Protein AF-A0A452YBT2-F1 (afdb_monomer)

Solvent-accessible surface area (backbone atoms only — not comparable to full-atom values): 11124 Å² total; per-residue (Å²): 134,86,76,75,76,64,67,29,41,32,32,35,34,43,96,94,41,77,46,81,44,78,43,48,49,84,36,39,40,47,58,54,32,58,64,41,20,84,76,68,62,34,47,58,92,26,53,43,39,32,43,94,93,40,76,62,47,58,89,39,39,37,55,84,68,71,55,48,67,70,30,66,31,37,48,44,68,47,89,89,41,73,53,102,70,80,80,87,84,85,76,87,88,85,82,86,80,89,81,78,91,77,92,79,86,81,85,74,88,75,79,85,79,92,77,78,93,66,51,73,47,55,54,26,41,73,70,13,50,44,84,48,54,64,62,70,32,61,57,85,60,68,60,65,48,74,35,22,60,39,29,29,34,42,33,44,26,54,21,60,53,84,70,86,61,79,60,60,70,46,34,74,46,53,76,45,76,43,77,41,120

Nearest PDB structures (foldseek):
  2kd0-assembly1_A  TM=8.748E-01  e=1.692E-09  Arabidopsis thaliana
  4hwi-assembly1_B  TM=9.713E-01  e=7.383E-07  Arabidopsis thaliana
  3uqb-assembly1_A  TM=9.041E-01  e=2.338E-05  Saccharomyces cerevisiae S288C
  4ggq-assembly1_C  TM=8.952E-01  e=7.884E-05  Saccharomyces cerevisiae S288C
  2eke-assembly1_C  TM=8.294E-01  e=5.726E-05  Saccharomyces cerevisiae

Sequence (181 aa):
MESSPPTITVQVKFAGRTIPVEVPTSASTAELKLLLQPLTNVLPRGQKLICKGKVLADAASLSSMQVGDGSKVMLIASQGLHQGEGPITKNSSGLAPSAKRTSNVKDNQTLKPEIISKSRAERWKITGVIALSGSNLKAVPEEVWDCGSSIRVLDVCNNSIEAIPQKIAALKSLNVIVVSK

Radius of gyration: 20.44 Å; Cα contacts (8 Å, |Δi|>4): 263; chains: 1; bounding box: 50×50×59 Å

Foldseek 3Di:
DPPDADKAWEFEDDPNDTDTDIDGQQDFPLVVLVVCCVVHVFHSVQWFKAFPRDTGDRRDGCNNVVGGHHGYIYIDGPPPRNDPDDDDPDDDDDDDDDDDDDDDDDPPDDDDPDDDPDDPLNVCLVVLEAAQALVQDCDDDVSVLVSFCSHAEAEHENYNDPDDDPSCVSNVNHNYYHYYD

Structure (mmCIF, N/CA/C/O backbone):
data_AF-A0A452YBT2-F1
#
_entry.id   AF-A0A452YBT2-F1
#
loop_
_atom_site.group_PDB
_atom_site.id
_atom_site.type_symbol
_atom_site.label_atom_id
_atom_site.label_alt_id
_atom_site.label_comp_id
_atom_site.label_asym_id
_atom_site.label_entity_id
_atom_site.label_seq_id
_atom_site.pdbx_PDB_ins_code
_atom_site.Cartn_x
_atom_site.Cartn_y
_atom_site.Cartn_z
_atom_site.occupancy
_atom_site.B_iso_or_equiv
_atom_site.auth_seq_id
_atom_site.auth_comp_id
_atom_site.auth_asym_id
_atom_site.auth_atom_id
_atom_site.pdbx_PDB_model_num
ATOM 1 N N . MET A 1 1 ? 2.800 10.724 35.403 1.00 43.81 1 MET A N 1
ATOM 2 C CA . MET A 1 1 ? 1.753 9.783 34.957 1.00 43.81 1 MET A CA 1
ATOM 3 C C . MET A 1 1 ? 1.543 10.053 33.481 1.00 43.81 1 MET A C 1
ATOM 5 O O . MET A 1 1 ? 0.853 10.999 33.138 1.00 43.81 1 MET A O 1
ATOM 9 N N . GLU A 1 2 ? 2.255 9.327 32.624 1.00 46.44 2 GLU A N 1
ATOM 10 C CA . GLU A 1 2 ? 2.182 9.495 31.171 1.00 46.44 2 GLU A CA 1
ATOM 11 C C . GLU A 1 2 ? 1.060 8.586 30.666 1.00 46.44 2 GLU A C 1
ATOM 13 O O . GLU A 1 2 ? 1.251 7.399 30.418 1.00 46.44 2 GLU A O 1
ATOM 18 N N . SER A 1 3 ? -0.166 9.107 30.676 1.00 52.97 3 SER A N 1
ATOM 19 C CA . SER A 1 3 ? -1.333 8.422 30.124 1.00 52.97 3 SER A CA 1
ATOM 20 C C . SER A 1 3 ? -1.166 8.336 28.611 1.00 52.97 3 SER A C 1
ATOM 22 O O . SER A 1 3 ? -1.258 9.351 27.920 1.00 52.97 3 SER A O 1
ATOM 24 N N . SER A 1 4 ? -0.889 7.132 28.114 1.00 56.12 4 SER A N 1
ATOM 25 C CA . SER A 1 4 ? -0.859 6.806 26.691 1.00 56.12 4 SER A CA 1
ATOM 26 C C . SER A 1 4 ? -2.119 7.343 25.999 1.00 56.12 4 SER A C 1
ATOM 28 O O . SER A 1 4 ? -3.228 7.164 26.515 1.00 56.12 4 SER A O 1
ATOM 30 N N . PRO A 1 5 ? -1.984 8.034 24.853 1.00 66.25 5 PRO A N 1
ATOM 31 C CA . PRO A 1 5 ? -3.140 8.587 24.172 1.00 66.25 5 PRO A CA 1
ATOM 32 C C . PRO A 1 5 ? -4.052 7.437 23.721 1.00 66.25 5 PRO A C 1
ATOM 34 O O . PRO A 1 5 ? -3.551 6.449 23.179 1.00 66.25 5 PRO A O 1
ATOM 37 N N . PRO A 1 6 ? -5.376 7.538 23.924 1.00 73.06 6 PRO A N 1
ATOM 38 C CA . PRO A 1 6 ? -6.311 6.511 23.486 1.00 73.06 6 PRO A CA 1
ATOM 39 C C . PRO A 1 6 ? -6.207 6.333 21.968 1.00 73.06 6 PRO A C 1
ATOM 41 O O . PRO A 1 6 ? -6.513 7.252 21.197 1.00 73.06 6 PRO A O 1
ATOM 44 N N . THR A 1 7 ? -5.738 5.157 21.554 1.00 83.38 7 THR A N 1
ATOM 45 C CA . THR A 1 7 ? -5.655 4.720 20.160 1.00 83.38 7 THR A CA 1
ATOM 46 C C . THR A 1 7 ? -6.934 3.993 19.765 1.00 83.38 7 THR A C 1
ATOM 48 O O . THR A 1 7 ? -7.542 3.277 20.556 1.00 83.38 7 THR A O 1
ATOM 51 N N . ILE A 1 8 ? -7.356 4.191 18.521 1.00 84.94 8 ILE A N 1
ATOM 52 C CA . ILE A 1 8 ? -8.490 3.506 17.906 1.00 84.94 8 ILE A CA 1
ATOM 53 C C . ILE A 1 8 ? -8.024 2.780 16.651 1.00 84.94 8 ILE A C 1
ATOM 55 O O . ILE A 1 8 ? -7.201 3.281 15.883 1.00 84.94 8 ILE A O 1
ATOM 59 N N . THR A 1 9 ? -8.582 1.599 16.414 1.00 86.25 9 THR A N 1
ATOM 60 C CA . THR A 1 9 ? -8.339 0.844 15.183 1.00 86.25 9 THR A CA 1
ATOM 61 C C . THR A 1 9 ? -9.405 1.199 14.155 1.00 86.25 9 THR A C 1
ATOM 63 O O . THR A 1 9 ? -10.584 0.923 14.354 1.00 86.25 9 THR A O 1
ATOM 66 N N . VAL A 1 10 ? -9.014 1.786 13.031 1.00 87.56 10 VAL A N 1
ATOM 67 C CA . VAL A 1 10 ? -9.913 2.171 11.939 1.00 87.56 10 VAL A CA 1
ATOM 68 C C . VAL A 1 10 ? -9.778 1.174 10.790 1.00 87.56 10 VAL A C 1
ATOM 70 O O . VAL A 1 10 ? -8.678 0.845 10.354 1.00 87.56 10 VAL A O 1
ATOM 73 N N . GLN A 1 11 ? -10.902 0.689 10.267 1.00 88.69 11 GLN A N 1
ATOM 74 C CA . GLN A 1 11 ? -10.945 -0.229 9.130 1.00 88.69 11 GLN A CA 1
ATOM 75 C C . GLN A 1 11 ? -11.076 0.550 7.823 1.00 88.69 11 GLN A C 1
ATOM 77 O O . GLN A 1 11 ? -12.174 0.968 7.441 1.00 88.69 11 GLN A O 1
ATOM 82 N N . VAL A 1 12 ? -9.966 0.728 7.110 1.00 88.94 12 VAL A N 1
ATOM 83 C CA . VAL A 1 12 ? -9.949 1.491 5.862 1.00 88.94 12 VAL A CA 1
ATOM 84 C C . VAL A 1 12 ? -10.198 0.574 4.670 1.00 88.94 12 VAL A C 1
ATOM 86 O O . VAL A 1 12 ? -9.402 -0.312 4.371 1.00 88.94 12 VAL A O 1
ATOM 89 N N . LYS A 1 13 ? -11.308 0.782 3.959 1.00 88.75 13 LYS A N 1
ATOM 90 C CA . LYS A 1 13 ? -11.617 0.078 2.715 1.00 88.75 13 LYS A CA 1
ATOM 91 C C . LYS A 1 13 ? -11.026 0.797 1.514 1.00 88.75 13 LYS A C 1
ATOM 93 O O . LYS A 1 13 ? -11.455 1.903 1.202 1.00 88.75 13 LYS A O 1
ATOM 98 N N . PHE A 1 14 ? -10.121 0.133 0.808 1.00 86.25 14 PHE A N 1
ATOM 99 C CA . PHE A 1 14 ? -9.497 0.627 -0.414 1.00 86.25 14 PHE A CA 1
ATOM 100 C C . PHE A 1 14 ? -9.463 -0.479 -1.472 1.00 86.25 14 PHE A C 1
ATOM 102 O O . PHE A 1 14 ? -9.039 -1.595 -1.180 1.00 86.25 14 PHE A O 1
ATOM 109 N N . ALA A 1 15 ? -9.936 -0.190 -2.690 1.00 77.56 15 ALA A N 1
ATOM 110 C CA . ALA A 1 15 ? -9.915 -1.120 -3.830 1.00 77.56 15 ALA A CA 1
ATOM 111 C C . ALA A 1 15 ? -10.443 -2.545 -3.513 1.00 77.56 15 ALA A C 1
ATOM 113 O O . ALA A 1 15 ? -9.877 -3.548 -3.938 1.00 77.56 15 ALA A O 1
ATOM 114 N N . GLY A 1 16 ? -11.511 -2.645 -2.709 1.00 77.88 16 GLY A N 1
ATOM 115 C CA . GLY A 1 16 ? -12.115 -3.926 -2.305 1.00 77.88 16 GLY A CA 1
ATOM 116 C C . GLY A 1 16 ? -11.422 -4.645 -1.137 1.00 77.88 16 GLY A C 1
ATOM 117 O O . GLY A 1 16 ? -11.925 -5.666 -0.674 1.00 77.88 16 GLY A O 1
ATOM 118 N N . ARG A 1 17 ? -10.319 -4.103 -0.609 1.00 80.38 17 ARG A N 1
ATOM 119 C CA . ARG A 1 17 ? -9.577 -4.638 0.544 1.00 80.38 17 ARG A CA 1
ATOM 120 C C . ARG A 1 17 ? -9.840 -3.800 1.791 1.00 80.38 17 ARG A C 1
ATOM 122 O O . ARG A 1 17 ? -10.124 -2.61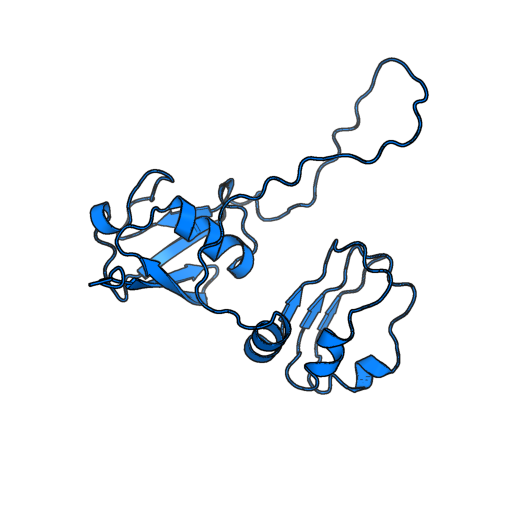2 1.676 1.00 80.38 17 ARG A O 1
ATOM 129 N N . THR A 1 18 ? -9.749 -4.411 2.971 1.00 86.56 18 THR A N 1
ATOM 130 C CA . THR A 1 18 ? -9.882 -3.715 4.263 1.00 86.56 18 THR A CA 1
ATOM 131 C C . THR A 1 18 ? -8.535 -3.734 4.969 1.00 86.56 18 THR A C 1
ATOM 133 O O . THR A 1 18 ? -7.983 -4.806 5.194 1.00 86.56 18 THR A O 1
ATOM 136 N N . ILE A 1 19 ? -8.010 -2.555 5.285 1.00 85.50 19 ILE A N 1
ATOM 137 C CA . ILE A 1 19 ? -6.710 -2.354 5.918 1.00 85.50 19 ILE A CA 1
ATOM 138 C C . ILE A 1 19 ? -6.972 -1.803 7.325 1.00 85.50 19 ILE A C 1
ATOM 140 O O . ILE A 1 19 ? -7.503 -0.695 7.439 1.00 85.50 19 ILE A O 1
ATOM 144 N N . PRO A 1 20 ? -6.670 -2.558 8.393 1.00 87.19 20 PRO A N 1
ATOM 145 C CA . PRO A 1 20 ? -6.749 -2.037 9.751 1.00 87.19 20 PRO A CA 1
ATOM 146 C C . PRO A 1 20 ? -5.591 -1.059 9.987 1.00 87.19 20 PRO A C 1
ATOM 148 O O . PRO A 1 20 ? -4.431 -1.406 9.768 1.00 87.19 20 PRO A O 1
ATOM 151 N N . VAL A 1 21 ? -5.908 0.163 10.409 1.00 85.75 21 VAL A N 1
ATOM 152 C CA . VAL A 1 21 ? -4.932 1.213 10.727 1.00 85.75 21 VAL A CA 1
ATOM 153 C C . VAL A 1 21 ? -5.210 1.726 12.132 1.00 85.75 21 VAL A C 1
ATOM 155 O O . VAL A 1 21 ? -6.325 2.142 12.434 1.00 85.75 21 VAL A O 1
ATOM 158 N N . GLU A 1 22 ? -4.201 1.692 12.993 1.00 83.75 22 GLU A N 1
ATOM 159 C CA . GLU A 1 22 ? -4.288 2.219 14.353 1.00 83.75 22 GLU A CA 1
ATOM 160 C C . GLU A 1 22 ? -3.895 3.694 14.355 1.00 83.75 22 GLU A C 1
ATOM 162 O O . GLU A 1 22 ? -2.824 4.060 13.872 1.00 83.75 22 GLU A O 1
ATOM 167 N N . VAL A 1 23 ? -4.777 4.545 14.873 1.00 84.81 23 VAL A N 1
ATOM 168 C CA . VAL A 1 23 ? -4.566 5.992 14.955 1.00 84.81 23 VAL A CA 1
ATOM 169 C C . VAL A 1 23 ? -5.034 6.528 16.305 1.00 84.81 23 VAL A C 1
ATOM 171 O O . VAL A 1 23 ? -6.003 6.016 16.865 1.00 84.81 23 VAL A O 1
ATOM 174 N N . PRO A 1 24 ? -4.380 7.560 16.858 1.00 82.75 24 PRO A N 1
ATOM 175 C CA . PRO A 1 24 ? -4.877 8.257 18.039 1.00 82.75 24 PRO A CA 1
ATOM 176 C C . PRO A 1 24 ? -6.287 8.818 17.807 1.00 82.75 24 PRO A C 1
ATOM 178 O O . PRO A 1 24 ? -6.596 9.321 16.730 1.00 82.75 24 PRO A O 1
ATOM 181 N N . THR A 1 25 ? -7.140 8.823 18.829 1.00 77.00 25 THR A N 1
ATOM 182 C CA . THR A 1 25 ? -8.454 9.505 18.758 1.00 77.00 25 THR A CA 1
ATOM 183 C C . THR A 1 25 ? -8.342 11.019 18.543 1.00 77.00 25 THR A C 1
ATOM 185 O O . THR A 1 25 ? -9.262 11.639 18.004 1.00 77.00 25 THR A O 1
ATOM 188 N N . SER A 1 26 ? -7.213 11.615 18.940 1.00 78.00 26 SER A N 1
ATOM 189 C CA . SER A 1 26 ? -6.863 13.018 18.697 1.00 78.00 26 SER A CA 1
ATOM 190 C C . SER A 1 26 ? -6.296 13.276 17.298 1.00 78.00 26 SER A C 1
ATOM 192 O O . SER A 1 26 ? -6.153 14.438 16.917 1.00 78.00 26 SER A O 1
ATOM 194 N N . ALA A 1 27 ? -5.979 12.225 16.536 1.00 79.81 27 ALA A N 1
ATOM 195 C CA . ALA A 1 27 ? -5.347 12.353 15.234 1.00 79.81 27 ALA A CA 1
ATOM 196 C C . ALA A 1 27 ? -6.248 13.069 14.226 1.00 79.81 27 ALA A C 1
ATOM 198 O O . ALA A 1 27 ? -7.488 12.999 14.254 1.00 79.81 27 ALA A O 1
ATOM 199 N N . SER A 1 28 ? -5.591 13.753 13.296 1.00 85.50 28 SER A N 1
ATOM 200 C CA . SER A 1 28 ? -6.251 14.417 12.180 1.00 85.50 28 SER A CA 1
ATOM 201 C C . SER A 1 28 ? -6.389 13.482 10.981 1.00 85.50 28 SER A C 1
ATOM 203 O O . SER A 1 28 ? -5.690 12.477 10.828 1.00 85.50 28 SER A O 1
ATOM 205 N N . THR A 1 29 ? -7.286 13.843 10.070 1.00 82.50 29 THR A N 1
ATOM 206 C CA . THR A 1 29 ? -7.432 13.148 8.789 1.00 82.50 29 THR A CA 1
ATOM 207 C C . THR A 1 29 ? -6.133 13.199 7.968 1.00 82.50 29 THR A C 1
ATOM 209 O O . THR A 1 29 ? -5.840 12.250 7.242 1.00 82.50 29 THR A O 1
ATOM 212 N N . ALA A 1 30 ? -5.337 14.268 8.093 1.00 82.00 30 ALA A N 1
ATOM 213 C CA . ALA A 1 30 ? -4.034 14.405 7.440 1.00 82.00 30 ALA A CA 1
ATOM 214 C C . ALA A 1 30 ? -3.056 13.287 7.841 1.00 82.00 30 ALA A C 1
ATOM 216 O O . ALA A 1 30 ? -2.433 12.660 6.981 1.00 82.00 30 ALA A O 1
ATOM 217 N N . GLU A 1 31 ? -2.978 12.982 9.140 1.00 83.38 31 GLU A N 1
ATOM 218 C CA . GLU A 1 31 ? -2.143 11.896 9.667 1.00 83.38 31 GLU A CA 1
ATOM 219 C C . GLU A 1 31 ? -2.612 10.534 9.152 1.00 83.38 31 GLU A C 1
ATOM 221 O O . GLU A 1 31 ? -1.803 9.732 8.683 1.00 83.38 31 GLU A O 1
ATOM 226 N N . LEU A 1 32 ? -3.929 10.297 9.141 1.00 84.75 32 LEU A N 1
ATOM 227 C CA . LEU A 1 32 ? -4.495 9.066 8.589 1.00 84.75 32 LEU A CA 1
ATOM 228 C C . LEU A 1 32 ? -4.162 8.909 7.095 1.00 84.75 32 LEU A C 1
ATOM 230 O O . LEU A 1 32 ? -3.833 7.809 6.655 1.00 84.75 32 LEU A O 1
ATOM 234 N N . LYS A 1 33 ? -4.184 9.993 6.307 1.00 85.44 33 LYS A N 1
ATOM 235 C CA . LYS A 1 33 ? -3.784 9.948 4.891 1.00 85.44 33 LYS A CA 1
ATOM 236 C C . LYS A 1 33 ? -2.303 9.638 4.707 1.00 85.44 33 LYS A C 1
ATOM 238 O O . LYS A 1 33 ? -1.947 8.861 3.823 1.00 85.44 33 LYS A O 1
ATOM 243 N N . LEU A 1 34 ? -1.438 10.231 5.527 1.00 83.81 34 LEU A N 1
ATOM 244 C CA . LEU A 1 34 ? -0.002 9.945 5.500 1.00 83.81 34 LEU A CA 1
ATOM 245 C C . LEU A 1 34 ? 0.280 8.478 5.834 1.00 83.81 34 LEU A C 1
ATOM 247 O O . LEU A 1 34 ? 1.092 7.851 5.161 1.00 83.81 34 LEU A O 1
ATOM 251 N N . LEU A 1 35 ? -0.442 7.901 6.798 1.00 83.50 35 LEU A N 1
ATOM 252 C CA . LEU A 1 35 ? -0.350 6.476 7.131 1.00 83.50 35 LEU A CA 1
ATOM 253 C C . LEU A 1 35 ? -0.871 5.576 6.005 1.00 83.50 35 LEU A C 1
ATOM 255 O O . LEU A 1 35 ? -0.305 4.517 5.740 1.00 83.50 35 LEU A O 1
ATOM 259 N N . LEU A 1 36 ? -1.924 6.001 5.306 1.00 83.00 36 LEU A N 1
ATOM 260 C CA . LEU A 1 36 ? -2.502 5.258 4.188 1.00 83.00 36 LEU A CA 1
ATOM 261 C C . LEU A 1 36 ? -1.704 5.379 2.891 1.00 83.00 36 LEU A C 1
ATOM 263 O O . LEU A 1 36 ? -1.798 4.483 2.053 1.00 83.00 36 LEU A O 1
ATOM 267 N N . GLN A 1 37 ? -0.907 6.432 2.710 1.00 79.81 37 GLN A N 1
ATOM 268 C CA . GLN A 1 37 ? -0.089 6.642 1.514 1.00 79.81 37 GLN A CA 1
ATOM 269 C C . GLN A 1 37 ? 0.821 5.442 1.195 1.00 79.81 37 GLN A C 1
ATOM 271 O O . GLN A 1 37 ? 0.700 4.911 0.092 1.00 79.81 37 GLN A O 1
ATOM 276 N N . PRO A 1 38 ? 1.680 4.948 2.110 1.00 78.25 38 PRO A N 1
ATOM 277 C CA . PRO A 1 38 ? 2.509 3.775 1.833 1.00 78.25 38 PRO A CA 1
ATOM 278 C C . PRO A 1 38 ? 1.697 2.475 1.735 1.00 78.25 38 PRO A C 1
ATOM 280 O O . PRO A 1 38 ? 2.158 1.518 1.121 1.00 78.25 38 PRO A O 1
ATOM 283 N N . LEU A 1 39 ? 0.495 2.422 2.322 1.00 77.25 39 LEU A N 1
ATOM 284 C CA . LEU A 1 39 ? -0.360 1.228 2.317 1.00 77.25 39 LEU A CA 1
ATOM 285 C C . LEU A 1 39 ? -1.172 1.085 1.024 1.00 77.25 39 LEU A C 1
ATOM 287 O O . LEU A 1 39 ? -1.488 -0.025 0.603 1.00 77.25 39 LEU A O 1
ATOM 291 N N . THR A 1 40 ? -1.531 2.208 0.407 1.00 79.44 40 THR A N 1
ATOM 292 C CA . THR A 1 40 ? -2.447 2.268 -0.742 1.00 79.44 40 THR A CA 1
ATOM 293 C C . THR A 1 40 ? -1.770 2.770 -2.012 1.00 79.44 40 THR A C 1
ATOM 295 O O . THR A 1 40 ? -2.331 2.627 -3.094 1.00 79.44 40 THR A O 1
ATOM 298 N N . ASN A 1 41 ? -0.553 3.310 -1.889 1.00 76.69 41 ASN A N 1
ATOM 299 C CA . ASN A 1 41 ? 0.205 3.982 -2.944 1.00 76.69 41 ASN A CA 1
ATOM 300 C C . ASN A 1 41 ? -0.533 5.194 -3.549 1.00 76.69 41 ASN A C 1
ATOM 302 O O . ASN A 1 41 ? -0.331 5.569 -4.700 1.00 76.69 41 ASN A O 1
ATOM 306 N N . VAL A 1 42 ? -1.422 5.809 -2.764 1.00 78.88 42 VAL A N 1
ATOM 307 C CA . VAL A 1 42 ? -2.185 6.999 -3.154 1.00 78.88 42 VAL A CA 1
ATOM 308 C C . VAL A 1 42 ? -1.590 8.198 -2.435 1.00 78.88 42 VAL A C 1
ATOM 310 O O . VAL A 1 42 ? -1.477 8.202 -1.211 1.00 78.88 42 VAL A O 1
ATOM 313 N N . LEU A 1 43 ? -1.237 9.253 -3.166 1.00 79.69 43 LEU A N 1
ATOM 314 C CA . LEU A 1 43 ? -0.756 10.491 -2.548 1.00 79.69 43 LEU A CA 1
ATOM 315 C C . LEU A 1 43 ? -1.844 11.120 -1.657 1.00 79.69 43 LEU A C 1
ATOM 317 O O . LEU A 1 43 ? -3.010 11.102 -2.053 1.00 79.69 43 LEU A O 1
ATOM 321 N N . PRO A 1 44 ? -1.508 11.771 -0.525 1.00 78.38 44 PRO A N 1
ATOM 322 C CA . PRO A 1 44 ? -2.486 12.400 0.373 1.00 78.38 44 PRO A CA 1
ATOM 323 C C . PRO A 1 44 ? -3.441 13.370 -0.338 1.00 78.38 44 PRO A C 1
ATOM 325 O O . PRO A 1 44 ? -4.613 13.480 0.019 1.00 78.38 44 PRO A O 1
ATOM 328 N N . ARG A 1 45 ? -2.966 14.023 -1.407 1.00 78.62 45 ARG A N 1
ATOM 329 C CA . ARG A 1 45 ? -3.765 14.911 -2.267 1.00 78.62 45 ARG A CA 1
ATOM 330 C C . ARG A 1 45 ? -4.858 14.177 -3.055 1.00 78.62 45 ARG A C 1
ATOM 332 O O . ARG A 1 45 ? -5.905 14.752 -3.330 1.00 78.62 45 ARG A O 1
ATOM 339 N N . GLY A 1 46 ? -4.604 12.930 -3.441 1.00 75.81 46 GLY A N 1
ATOM 340 C CA . GLY A 1 46 ? -5.536 12.070 -4.173 1.00 75.81 46 GLY A CA 1
ATOM 341 C C . GLY A 1 46 ? -6.425 11.219 -3.268 1.00 75.81 46 GLY A C 1
ATOM 342 O O . GLY A 1 46 ? -7.379 10.620 -3.758 1.00 75.81 46 GLY A O 1
ATOM 343 N N . GLN A 1 47 ? -6.133 11.171 -1.966 1.00 84.44 47 GLN A N 1
ATOM 344 C CA . GLN A 1 47 ? -6.877 10.395 -0.984 1.00 84.44 47 GLN A CA 1
ATOM 345 C C . GLN A 1 47 ? -8.142 11.127 -0.527 1.00 84.44 47 GLN A C 1
ATOM 347 O O . GLN A 1 47 ? -8.089 12.123 0.199 1.00 84.44 47 GLN A O 1
ATOM 352 N N . LYS A 1 48 ? -9.303 10.590 -0.902 1.00 85.94 48 LYS A N 1
ATOM 353 C CA . LYS A 1 48 ? -10.609 11.002 -0.390 1.00 85.94 48 LYS A CA 1
ATOM 354 C C . LYS A 1 48 ? -11.094 9.976 0.629 1.00 85.94 48 LYS A C 1
ATOM 356 O O . LYS A 1 48 ? -11.483 8.868 0.269 1.00 85.94 48 LYS A O 1
ATOM 361 N N . LEU A 1 49 ? -11.077 10.358 1.900 1.00 87.00 49 LEU A N 1
ATOM 362 C CA . LEU A 1 49 ? -11.595 9.539 2.990 1.00 87.00 49 LEU A CA 1
ATOM 363 C C . LEU A 1 49 ? -13.075 9.841 3.198 1.00 87.00 49 LEU A C 1
ATOM 365 O O . LEU A 1 49 ? -13.476 11.002 3.237 1.00 87.00 49 LEU A O 1
ATOM 369 N N . ILE A 1 50 ? -13.888 8.799 3.319 1.00 86.19 50 ILE A N 1
ATOM 370 C CA . ILE A 1 50 ? -15.335 8.898 3.488 1.00 86.19 50 ILE A CA 1
ATOM 371 C C . ILE A 1 50 ? -15.739 8.046 4.683 1.00 86.19 50 ILE A C 1
ATOM 373 O O . ILE A 1 50 ? -15.539 6.834 4.682 1.00 86.19 50 ILE A O 1
ATOM 377 N N . CYS A 1 51 ? -16.343 8.664 5.693 1.00 85.06 51 CYS A N 1
ATOM 378 C CA . CYS A 1 51 ? -16.908 7.965 6.842 1.00 85.06 51 CYS A CA 1
ATOM 379 C C . CYS A 1 51 ? -18.388 8.321 6.972 1.00 85.06 51 CYS A C 1
ATOM 381 O O . CYS A 1 51 ? -18.751 9.493 6.877 1.00 85.06 51 CYS A O 1
ATOM 383 N N . LYS A 1 52 ? -19.254 7.314 7.158 1.00 77.50 52 LYS A N 1
ATOM 384 C CA . LYS A 1 52 ? -20.713 7.495 7.324 1.00 77.50 52 LYS A CA 1
ATOM 385 C C . LYS A 1 52 ? -21.346 8.436 6.272 1.00 77.50 52 LYS A C 1
ATOM 387 O O . LYS A 1 52 ? -22.203 9.252 6.590 1.00 77.50 52 LYS A O 1
ATOM 392 N N . GLY A 1 53 ? -20.892 8.357 5.017 1.00 77.56 53 GLY A N 1
ATOM 393 C CA . GLY A 1 53 ? -21.404 9.179 3.908 1.00 77.56 53 GLY A CA 1
ATOM 394 C C . GLY A 1 53 ? -20.859 10.612 3.831 1.00 77.56 53 GLY A C 1
ATOM 395 O O . GLY A 1 53 ? -21.236 11.349 2.926 1.00 77.56 53 GLY A O 1
ATOM 396 N N . LYS A 1 54 ? -19.949 11.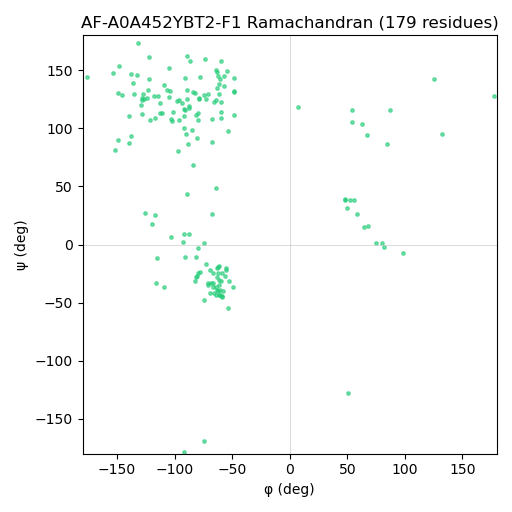013 4.727 1.00 81.81 54 LYS A N 1
ATOM 397 C CA . LYS A 1 54 ? -19.300 12.330 4.715 1.00 81.81 54 LYS A CA 1
ATOM 398 C C . LYS A 1 54 ? -17.833 12.217 4.315 1.00 81.81 54 LYS A C 1
ATOM 400 O O . LYS A 1 54 ? -17.124 11.329 4.784 1.00 81.81 54 LYS A O 1
ATOM 405 N N . VAL A 1 55 ? -17.381 13.131 3.459 1.00 82.81 55 VAL A N 1
ATOM 406 C CA . VAL A 1 55 ? -15.972 13.243 3.064 1.00 82.81 55 VAL A CA 1
ATOM 407 C C . VAL A 1 55 ? -15.195 13.957 4.172 1.00 82.81 55 VAL A C 1
ATOM 409 O O . VAL A 1 55 ? -15.554 15.069 4.552 1.00 82.81 55 VAL A O 1
ATOM 412 N N . LEU A 1 56 ? -14.131 13.331 4.671 1.00 81.88 56 LEU A N 1
ATOM 413 C CA . LEU A 1 56 ? -13.230 13.903 5.668 1.00 81.88 56 LEU A CA 1
ATOM 414 C C . LEU A 1 56 ? -12.255 14.890 5.004 1.00 81.88 56 LEU A C 1
ATOM 416 O O . LEU A 1 56 ? -11.549 14.541 4.052 1.00 81.88 56 LEU A O 1
ATOM 420 N N . ALA A 1 57 ? -12.201 16.119 5.519 1.00 78.81 57 ALA A N 1
ATOM 421 C CA . ALA A 1 57 ? -11.218 17.129 5.126 1.00 78.81 57 ALA A CA 1
ATOM 422 C C . ALA A 1 57 ? -9.926 16.991 5.944 1.00 78.81 57 ALA A C 1
ATOM 424 O O . ALA A 1 57 ? -9.941 16.454 7.042 1.00 78.81 57 ALA A O 1
ATOM 425 N N . ASP A 1 58 ? -8.808 17.505 5.428 1.00 71.31 58 ASP A N 1
ATOM 426 C CA . ASP A 1 58 ? -7.476 17.348 6.037 1.00 71.31 58 ASP A CA 1
ATOM 427 C C . ASP A 1 58 ? -7.389 17.874 7.481 1.00 71.31 58 ASP A C 1
ATOM 429 O O . ASP A 1 58 ? -6.837 17.216 8.359 1.00 71.31 58 ASP A O 1
ATOM 433 N N . ALA A 1 59 ? -8.044 19.010 7.732 1.00 72.00 59 ALA A N 1
ATOM 434 C CA . ALA A 1 59 ? -8.129 19.653 9.041 1.00 72.00 59 ALA A CA 1
ATOM 435 C C . ALA A 1 59 ? -9.177 19.027 9.984 1.00 72.00 59 ALA A C 1
ATOM 437 O O . ALA A 1 59 ? -9.326 19.481 11.116 1.00 72.00 59 ALA A O 1
ATOM 438 N N . ALA A 1 60 ? -9.939 18.020 9.541 1.00 75.44 60 ALA A N 1
ATOM 439 C CA . ALA A 1 60 ? -10.959 17.390 10.372 1.00 75.44 60 ALA A CA 1
ATOM 440 C C . ALA A 1 60 ? -10.335 16.343 11.305 1.00 75.44 60 ALA A C 1
ATOM 442 O O . ALA A 1 60 ? -9.606 15.451 10.858 1.00 75.44 60 ALA A O 1
ATOM 443 N N . SER A 1 61 ? -10.667 16.420 12.593 1.00 79.56 61 SER A N 1
ATOM 444 C CA . SER A 1 61 ? -10.308 15.405 13.588 1.00 79.56 61 SER A CA 1
ATOM 445 C C . SER A 1 61 ? -11.221 14.183 13.487 1.00 79.56 61 SER A C 1
ATOM 447 O O . SER A 1 61 ? -12.428 14.308 13.256 1.00 79.56 61 SER A O 1
ATOM 449 N N . LEU A 1 62 ? -10.662 12.994 13.722 1.00 74.69 62 LEU A N 1
ATOM 450 C CA . LEU A 1 62 ? -11.405 11.727 13.681 1.00 74.69 62 LEU A CA 1
ATOM 451 C C . LEU A 1 62 ? -12.538 11.673 14.724 1.00 74.69 62 LEU A C 1
ATOM 453 O O . LEU A 1 62 ? -13.627 11.168 14.435 1.00 74.69 62 LEU A O 1
ATOM 457 N N . SER A 1 63 ? -12.321 12.288 15.891 1.00 69.81 63 SER A N 1
ATOM 458 C CA . SER A 1 63 ? -13.317 12.450 16.960 1.00 69.81 63 SER A CA 1
ATOM 459 C C . SER A 1 63 ? -14.553 13.242 16.514 1.00 69.81 63 SER A C 1
ATOM 461 O O . SER A 1 63 ? -15.684 12.819 16.754 1.00 69.81 63 SER A O 1
ATOM 463 N N . SER A 1 64 ? -14.357 14.345 15.781 1.00 72.12 64 SER A N 1
ATOM 464 C CA . SER A 1 64 ? -15.440 15.182 15.239 1.00 72.12 64 SER A CA 1
ATOM 465 C C . SER A 1 64 ? -16.307 14.425 14.224 1.00 72.12 64 SER A C 1
ATOM 467 O O . SER A 1 64 ? -17.505 14.675 14.086 1.00 72.12 64 SER A O 1
ATOM 469 N N . MET A 1 65 ? -15.720 13.437 13.546 1.00 66.75 65 MET A N 1
ATOM 470 C CA . MET A 1 65 ? -16.388 12.620 12.533 1.00 66.75 65 MET A CA 1
ATOM 471 C C . MET A 1 65 ? -17.019 11.333 13.085 1.00 66.75 65 MET A C 1
ATOM 473 O O . MET A 1 65 ? -17.494 10.511 12.299 1.00 66.75 65 MET A O 1
ATOM 477 N N . GLN A 1 66 ? -17.074 11.166 14.416 1.00 69.62 66 GLN A N 1
ATOM 478 C CA . GLN A 1 66 ? -17.575 9.959 15.092 1.00 69.62 66 GLN A CA 1
ATOM 479 C C . GLN A 1 66 ? -16.905 8.670 14.588 1.00 69.62 66 GLN A C 1
ATOM 481 O O . GLN A 1 66 ? -17.575 7.645 14.395 1.00 69.62 66 GLN A O 1
ATOM 486 N N . VAL A 1 67 ? -15.601 8.740 14.315 1.00 70.81 67 VAL A N 1
ATOM 487 C CA . VAL A 1 67 ? -14.773 7.578 13.993 1.00 70.81 67 VAL A CA 1
ATOM 488 C C . VAL A 1 67 ? -14.322 6.975 15.325 1.00 70.81 67 VAL A C 1
ATOM 490 O O . VAL A 1 67 ? -13.415 7.496 15.963 1.00 70.81 67 VAL A O 1
ATOM 493 N N . GLY A 1 68 ? -15.015 5.930 15.774 1.00 72.25 68 GLY A N 1
ATOM 494 C CA . GLY A 1 68 ? -14.647 5.120 16.943 1.00 72.25 68 GLY A CA 1
ATOM 495 C C . GLY A 1 68 ? -13.782 3.910 16.581 1.00 72.25 68 GLY A C 1
ATOM 496 O O . GLY A 1 68 ? -13.480 3.683 15.403 1.00 72.25 68 GLY A O 1
ATOM 497 N N . ASP A 1 69 ? -13.434 3.103 17.579 1.00 77.19 69 ASP A N 1
ATOM 498 C CA . ASP A 1 69 ? -12.771 1.818 17.374 1.00 77.19 69 ASP A CA 1
ATOM 499 C C . ASP A 1 69 ? -13.614 0.901 16.468 1.00 77.19 69 ASP A C 1
ATOM 501 O O . ASP A 1 69 ? -14.843 0.871 16.509 1.00 77.19 69 ASP A O 1
ATOM 505 N N . GLY A 1 70 ? -12.955 0.240 15.521 1.00 78.25 70 GLY A N 1
ATOM 506 C CA . GLY A 1 70 ? -13.590 -0.602 14.510 1.00 78.25 70 GLY A CA 1
ATOM 507 C C . GLY A 1 70 ? -14.313 0.147 13.385 1.00 78.25 70 GLY A C 1
ATOM 508 O O . GLY A 1 70 ? -14.861 -0.506 12.491 1.00 78.25 70 GLY A O 1
ATOM 509 N N . SER A 1 71 ? -14.306 1.486 13.371 1.00 83.62 71 SER A N 1
ATOM 510 C CA . SER A 1 71 ? -15.045 2.269 12.373 1.00 83.62 71 SER A CA 1
ATOM 511 C C . SER A 1 71 ? -14.576 2.010 10.949 1.00 83.62 71 SER A C 1
ATOM 513 O O . SER A 1 71 ? -13.383 1.953 10.655 1.00 83.62 71 SER A O 1
ATOM 515 N N . LYS A 1 72 ? -15.542 1.907 10.036 1.00 86.75 72 LYS A N 1
ATOM 516 C CA . LYS A 1 72 ? -15.298 1.648 8.620 1.00 86.75 72 LYS A CA 1
ATOM 517 C C . LYS A 1 72 ? -15.174 2.959 7.852 1.00 86.75 72 LYS A C 1
ATOM 519 O O . LYS A 1 72 ? -16.165 3.656 7.638 1.00 86.75 72 LYS A O 1
ATOM 524 N N . VAL A 1 73 ? -13.965 3.255 7.396 1.00 87.94 73 VAL A N 1
ATOM 525 C CA . VAL A 1 73 ? -13.666 4.417 6.556 1.00 87.94 73 VAL A CA 1
ATOM 526 C C . VAL A 1 73 ? -13.405 3.927 5.142 1.00 87.94 73 VAL A C 1
ATOM 528 O O . VAL A 1 73 ? -12.688 2.959 4.933 1.00 87.94 73 VAL A O 1
ATOM 531 N N . MET A 1 74 ? -14.009 4.556 4.146 1.00 87.38 74 MET A N 1
ATOM 532 C CA . MET A 1 74 ? -13.771 4.227 2.747 1.00 87.38 74 MET A CA 1
ATOM 533 C C . MET A 1 74 ? -12.756 5.206 2.175 1.00 87.38 74 MET A C 1
ATOM 535 O O . MET A 1 74 ? -12.961 6.415 2.232 1.00 87.38 74 MET A O 1
ATOM 539 N N . LEU A 1 75 ? -11.664 4.685 1.632 1.00 87.00 75 LEU A N 1
ATOM 540 C CA . LEU A 1 75 ? -10.698 5.470 0.888 1.00 87.00 75 LEU A CA 1
ATOM 541 C C . LEU A 1 75 ? -11.008 5.347 -0.601 1.00 87.00 75 LEU A C 1
ATOM 543 O O . LEU A 1 75 ? -11.048 4.249 -1.158 1.00 87.00 75 LEU A O 1
ATOM 547 N N . ILE A 1 76 ? -11.189 6.492 -1.246 1.00 85.31 76 ILE A N 1
ATOM 548 C CA . ILE A 1 76 ? -11.294 6.611 -2.693 1.00 85.31 76 ILE A CA 1
ATOM 549 C C . ILE A 1 76 ? -10.090 7.401 -3.167 1.00 85.31 76 ILE A C 1
ATOM 551 O O . ILE A 1 76 ? -9.819 8.496 -2.681 1.00 85.31 76 ILE A O 1
ATOM 555 N N . ALA A 1 77 ? -9.381 6.854 -4.136 1.00 80.56 77 ALA A N 1
ATOM 556 C CA . ALA A 1 77 ? -8.356 7.590 -4.836 1.00 80.56 77 ALA A CA 1
ATOM 557 C C . ALA A 1 77 ? -8.972 8.209 -6.089 1.00 80.56 77 ALA A C 1
ATOM 559 O O . ALA A 1 77 ? -9.552 7.502 -6.918 1.00 80.56 77 ALA A O 1
ATOM 560 N N . SER A 1 78 ? -8.896 9.533 -6.209 1.00 66.19 78 SER A N 1
ATOM 561 C CA . SER A 1 78 ? -9.383 10.225 -7.403 1.00 66.19 78 SER A CA 1
ATOM 562 C C . SER A 1 78 ? -8.625 9.707 -8.634 1.00 66.19 78 SER A C 1
ATOM 564 O O . SER A 1 78 ? -7.391 9.725 -8.672 1.00 66.19 78 SER A O 1
ATOM 566 N N . GLN A 1 79 ? -9.366 9.190 -9.620 1.00 50.09 79 GLN A N 1
ATOM 567 C CA . GLN A 1 79 ? -8.840 8.741 -10.914 1.00 50.09 79 GLN A CA 1
ATOM 568 C C . GLN A 1 79 ? -7.923 9.821 -11.514 1.00 50.09 79 GLN A C 1
ATOM 570 O O . GLN A 1 79 ? -8.277 10.998 -11.518 1.00 50.09 79 GLN A O 1
ATOM 575 N N . GLY A 1 80 ? -6.725 9.422 -11.954 1.00 54.28 80 GLY A N 1
ATOM 576 C CA . GLY A 1 80 ? -5.679 10.328 -12.457 1.00 54.28 80 GLY A CA 1
ATOM 577 C C . GLY A 1 80 ? -4.578 10.710 -11.457 1.00 54.28 80 GLY A C 1
ATOM 578 O O . GLY A 1 80 ? -3.592 11.312 -11.858 1.00 54.28 80 GLY A O 1
ATOM 579 N N . LEU A 1 81 ? -4.690 10.333 -10.176 1.00 50.00 81 LEU A N 1
ATOM 580 C CA . LEU A 1 81 ? -3.666 10.590 -9.144 1.00 50.00 81 LEU A CA 1
ATOM 581 C C . LEU A 1 81 ? -3.063 9.304 -8.548 1.00 50.00 81 LEU A C 1
ATOM 583 O O . LEU A 1 81 ? -2.589 9.296 -7.413 1.00 50.00 81 LEU A O 1
ATOM 587 N N . HIS A 1 82 ? -3.094 8.215 -9.323 1.00 46.28 82 HIS A N 1
ATOM 588 C CA . HIS A 1 82 ? -2.468 6.929 -8.979 1.00 46.28 82 HIS A CA 1
ATOM 589 C C . HIS A 1 82 ? -1.044 6.773 -9.518 1.00 46.28 82 HIS A C 1
ATOM 591 O O . HIS A 1 82 ? -0.440 5.722 -9.337 1.00 46.28 82 HIS A O 1
ATOM 597 N N . GLN A 1 83 ? -0.496 7.783 -10.188 1.00 49.12 83 GLN A N 1
ATOM 598 C CA . GLN A 1 83 ? 0.840 7.695 -10.754 1.00 49.12 83 GLN A CA 1
ATOM 599 C C . GLN A 1 83 ? 1.659 8.896 -10.308 1.00 49.12 83 GLN A C 1
ATOM 601 O O . GLN A 1 83 ? 1.433 10.025 -10.734 1.00 49.12 83 GLN A O 1
ATOM 606 N N . GLY A 1 84 ? 2.667 8.620 -9.485 1.00 45.59 84 GLY A N 1
ATOM 607 C CA . GLY A 1 84 ? 3.878 9.432 -9.411 1.00 45.59 84 GLY A CA 1
ATOM 608 C C . GLY A 1 84 ? 4.738 9.346 -10.685 1.00 45.59 84 GLY A C 1
ATOM 609 O O . GLY A 1 84 ? 5.939 9.552 -10.598 1.00 45.59 84 GLY A O 1
ATOM 610 N N . GLU A 1 85 ? 4.145 9.056 -11.847 1.00 41.09 85 GLU A N 1
ATOM 611 C CA . GLU A 1 85 ? 4.747 9.118 -13.187 1.00 41.09 85 GLU A CA 1
ATOM 612 C C . GLU A 1 85 ? 3.687 9.706 -14.139 1.00 41.09 85 GLU A C 1
ATOM 614 O O . GLU A 1 85 ? 2.772 9.009 -14.555 1.00 41.09 85 GLU A O 1
ATOM 619 N N . GLY A 1 86 ? 3.579 11.029 -14.290 1.00 44.69 86 GLY A N 1
ATOM 620 C CA . GLY A 1 86 ? 4.201 11.838 -15.355 1.00 44.69 86 GLY A CA 1
ATOM 621 C C . GLY A 1 86 ? 3.092 12.644 -16.075 1.00 44.69 86 GLY A C 1
ATOM 622 O O . GLY A 1 86 ? 1.979 12.135 -16.184 1.00 44.69 86 GLY A O 1
ATOM 623 N N . PRO A 1 87 ? 3.317 13.910 -16.495 1.00 39.69 87 PRO A N 1
ATOM 624 C CA . PRO A 1 87 ? 4.085 14.170 -17.714 1.00 39.69 87 PRO A CA 1
ATOM 625 C C . PRO A 1 87 ? 5.175 15.245 -17.568 1.00 39.69 87 PRO A C 1
ATOM 627 O O . PRO A 1 87 ? 5.007 16.271 -16.913 1.00 39.69 87 PRO A O 1
ATOM 630 N N . ILE A 1 88 ? 6.275 15.028 -18.294 1.00 53.66 88 ILE A N 1
ATOM 631 C CA . ILE A 1 88 ? 7.219 16.069 -18.705 1.00 53.66 88 ILE A CA 1
ATOM 632 C C . ILE A 1 88 ? 6.436 17.080 -19.552 1.00 53.66 88 ILE A C 1
ATOM 634 O O . ILE A 1 88 ? 6.098 16.795 -20.700 1.00 53.66 88 ILE A O 1
ATOM 638 N N . THR A 1 89 ? 6.179 18.279 -19.037 1.00 43.50 89 THR A N 1
ATOM 639 C CA . THR A 1 89 ? 5.877 19.416 -19.912 1.00 43.50 89 THR A CA 1
ATOM 640 C C . THR A 1 89 ? 7.201 19.955 -20.442 1.00 43.50 89 THR A C 1
ATOM 642 O O . THR A 1 89 ? 7.859 20.780 -19.811 1.00 43.50 89 THR A O 1
ATOM 645 N N . LYS A 1 90 ? 7.623 19.441 -21.600 1.00 48.28 90 LYS A N 1
ATOM 646 C CA . LYS A 1 90 ? 8.695 20.023 -22.408 1.00 48.28 90 LYS A CA 1
ATOM 647 C C . LYS A 1 90 ? 8.086 21.020 -23.389 1.00 48.28 90 LYS A C 1
ATOM 649 O O . LYS A 1 90 ? 7.755 20.616 -24.493 1.00 48.28 90 LYS A O 1
ATOM 654 N N . ASN A 1 91 ? 8.066 22.307 -23.043 1.00 35.00 91 ASN A N 1
ATOM 655 C CA . ASN A 1 91 ? 8.030 23.425 -24.000 1.00 35.00 91 ASN A CA 1
ATOM 656 C C . ASN A 1 91 ? 8.782 24.607 -23.341 1.00 35.00 91 ASN A C 1
ATOM 658 O O . ASN A 1 91 ? 8.268 25.205 -22.406 1.00 35.00 91 ASN A O 1
ATOM 662 N N . SER A 1 92 ? 10.104 24.725 -23.551 1.00 49.31 92 SER A N 1
ATOM 663 C CA . SER A 1 92 ? 10.771 25.700 -24.452 1.00 49.31 92 SER A CA 1
ATOM 664 C C . SER A 1 92 ? 10.345 27.145 -24.146 1.00 49.31 92 SER A C 1
ATOM 666 O O . SER A 1 92 ? 9.170 27.453 -24.262 1.00 49.31 92 SER A O 1
ATOM 668 N N . SER A 1 93 ? 11.200 28.071 -23.707 1.00 45.09 93 SER A N 1
ATOM 669 C CA . SER A 1 93 ? 12.427 28.525 -24.373 1.00 45.09 93 SER A CA 1
ATOM 670 C C . SER A 1 93 ? 13.181 29.534 -23.491 1.00 45.09 93 SER A C 1
ATOM 672 O O . SER A 1 93 ? 12.541 30.398 -22.898 1.00 45.09 93 SER A O 1
ATOM 674 N N . GLY A 1 94 ? 14.521 29.504 -23.508 1.00 40.06 94 GLY A N 1
ATOM 675 C CA . GLY A 1 94 ? 15.332 30.690 -23.200 1.00 40.06 94 GLY A CA 1
ATOM 676 C C . GLY A 1 94 ? 16.486 30.514 -22.208 1.00 40.06 94 GLY A C 1
ATOM 677 O O . GLY A 1 94 ? 16.303 30.730 -21.019 1.00 40.06 94 GLY A O 1
ATOM 678 N N . LEU A 1 95 ? 17.680 30.288 -22.772 1.00 35.31 95 LEU A N 1
ATOM 679 C CA . LEU A 1 95 ? 19.015 30.658 -22.266 1.00 35.31 95 LEU A CA 1
ATOM 680 C C . LEU A 1 95 ? 19.742 29.688 -21.304 1.00 35.31 95 LEU A C 1
ATOM 682 O O . LEU A 1 95 ? 19.343 29.418 -20.178 1.00 35.31 95 LEU A O 1
ATOM 686 N N . ALA A 1 96 ? 20.872 29.192 -21.817 1.00 36.69 96 ALA A N 1
ATOM 687 C CA . ALA A 1 96 ? 21.953 28.466 -21.143 1.00 36.69 96 ALA A CA 1
ATOM 688 C C . ALA A 1 96 ? 22.828 29.431 -20.287 1.00 36.69 96 ALA A C 1
ATOM 690 O O . ALA A 1 96 ? 22.486 30.611 -20.230 1.00 36.69 96 ALA A O 1
ATOM 691 N N . PRO A 1 97 ? 24.015 29.057 -19.743 1.00 47.72 97 PRO A N 1
ATOM 692 C CA . PRO A 1 97 ? 24.628 27.738 -19.520 1.00 47.72 97 PRO A CA 1
ATOM 693 C C . PRO A 1 97 ? 25.197 27.542 -18.082 1.00 47.72 97 PRO A C 1
ATOM 695 O O . PRO A 1 97 ? 25.327 28.471 -17.300 1.00 47.72 97 PRO A O 1
ATOM 698 N N . SER A 1 98 ? 25.635 26.311 -17.789 1.00 43.38 98 SER A N 1
ATOM 699 C CA . SER A 1 98 ? 26.760 25.955 -16.897 1.00 43.38 98 SER A CA 1
ATOM 700 C C . SER A 1 98 ? 26.790 26.497 -15.453 1.00 43.38 98 SER A C 1
ATOM 702 O O . SER A 1 98 ? 27.251 27.603 -15.194 1.00 43.38 98 SER A O 1
ATOM 704 N N . ALA A 1 99 ? 26.502 25.632 -14.474 1.00 33.94 99 ALA A N 1
ATOM 705 C CA . ALA A 1 99 ? 27.158 25.719 -13.171 1.00 33.94 99 ALA A CA 1
ATOM 706 C C . ALA A 1 99 ? 27.299 24.341 -12.516 1.00 33.94 99 ALA A C 1
ATOM 708 O O . ALA A 1 99 ? 26.374 23.538 -12.431 1.00 33.94 99 ALA A O 1
ATOM 709 N N . LYS A 1 100 ? 28.530 24.097 -12.084 1.00 32.84 100 LYS A N 1
ATOM 710 C CA . LYS A 1 100 ? 29.038 22.939 -11.363 1.00 32.84 100 LYS A CA 1
ATOM 711 C C . LYS A 1 100 ? 28.233 22.651 -10.088 1.00 32.84 100 LYS A C 1
ATOM 713 O O . LYS A 1 100 ? 27.796 23.568 -9.406 1.00 32.84 100 LYS A O 1
ATOM 718 N N . ARG A 1 101 ? 28.175 21.357 -9.753 1.00 42.66 101 ARG A N 1
ATOM 719 C CA . ARG A 1 101 ? 28.222 20.767 -8.401 1.00 42.66 101 ARG A CA 1
A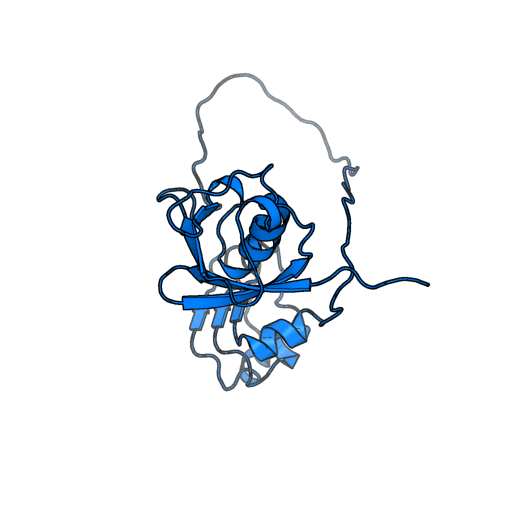TOM 720 C C . ARG A 1 101 ? 28.178 21.775 -7.242 1.00 42.66 101 ARG A C 1
ATOM 722 O O . ARG A 1 101 ? 29.185 22.430 -7.000 1.00 42.66 101 ARG A O 1
ATOM 729 N N . THR A 1 102 ? 27.144 21.691 -6.410 1.00 24.97 102 THR A N 1
ATOM 730 C CA . THR A 1 102 ? 27.286 21.818 -4.954 1.00 24.97 102 THR A CA 1
ATOM 731 C C . THR A 1 102 ? 26.278 20.910 -4.252 1.00 24.97 102 THR A C 1
ATOM 733 O O . THR A 1 102 ? 25.087 20.881 -4.544 1.00 24.97 102 THR A O 1
ATOM 736 N N . SER A 1 103 ? 26.816 20.119 -3.332 1.00 45.84 103 SER A N 1
ATOM 737 C CA . SER A 1 103 ? 26.104 19.543 -2.201 1.00 45.84 103 SER A CA 1
ATOM 738 C C . SER A 1 103 ? 25.636 20.687 -1.305 1.00 45.84 103 SER A C 1
ATOM 740 O O . SER A 1 103 ? 26.496 21.461 -0.895 1.00 45.84 103 SER A O 1
ATOM 742 N N . ASN A 1 104 ? 24.337 20.797 -1.001 1.00 28.92 104 ASN A N 1
ATOM 743 C CA . ASN A 1 104 ? 23.842 21.091 0.353 1.00 28.92 104 ASN A CA 1
ATOM 744 C C . ASN A 1 104 ? 22.307 21.223 0.418 1.00 28.92 104 ASN A C 1
ATOM 746 O O . ASN A 1 104 ? 21.722 22.075 -0.239 1.00 28.92 104 ASN A O 1
ATOM 750 N N . VAL A 1 105 ? 21.725 20.457 1.346 1.00 40.72 105 VAL A N 1
ATOM 751 C CA . VAL A 1 105 ? 20.679 20.868 2.302 1.00 40.72 105 VAL A CA 1
ATOM 752 C C . VAL A 1 105 ? 19.329 21.325 1.732 1.00 40.72 105 VAL A C 1
ATOM 754 O O . VAL A 1 105 ? 19.112 22.498 1.445 1.00 40.72 105 VAL A O 1
ATOM 757 N N . LYS A 1 106 ? 18.343 20.423 1.828 1.00 30.81 106 LYS A N 1
ATOM 758 C CA . LYS A 1 106 ? 17.301 20.599 2.855 1.00 30.81 106 LYS A CA 1
ATOM 759 C C . LYS A 1 106 ? 16.717 19.252 3.276 1.00 30.81 106 LYS A C 1
ATOM 761 O O . LYS A 1 106 ? 15.669 18.814 2.813 1.00 30.81 106 LYS A O 1
ATOM 766 N N . ASP A 1 107 ? 17.464 18.614 4.172 1.00 40.41 107 ASP A N 1
ATOM 767 C CA . ASP A 1 107 ? 16.944 17.681 5.165 1.00 40.41 107 ASP A CA 1
ATOM 768 C C . ASP A 1 107 ? 15.837 18.434 5.917 1.00 40.41 107 ASP A C 1
ATOM 770 O O . ASP A 1 107 ? 16.114 19.297 6.749 1.00 40.41 107 ASP A O 1
ATOM 774 N N . ASN A 1 108 ? 14.578 18.223 5.535 1.00 29.66 108 ASN A N 1
ATOM 775 C CA . ASN A 1 108 ? 13.457 18.661 6.350 1.00 29.66 108 ASN A CA 1
ATOM 776 C C . ASN A 1 108 ? 13.011 17.448 7.156 1.00 29.66 108 ASN A C 1
ATOM 778 O O . ASN A 1 108 ? 12.070 16.737 6.805 1.00 29.66 108 ASN A O 1
ATOM 782 N N . GLN A 1 109 ? 13.759 17.207 8.234 1.00 48.19 109 GLN A N 1
ATOM 783 C CA . GLN A 1 109 ? 13.264 16.484 9.392 1.00 48.19 109 GLN A CA 1
ATOM 784 C C . GLN A 1 109 ? 11.910 17.084 9.761 1.00 48.19 109 GLN A C 1
ATOM 786 O O . GLN A 1 109 ? 11.806 18.234 10.178 1.00 48.19 109 GLN A O 1
ATOM 791 N N . THR A 1 110 ? 10.844 16.323 9.570 1.00 32.12 110 THR A N 1
ATOM 792 C CA . THR A 1 110 ? 9.544 16.640 10.148 1.00 32.12 110 THR A CA 1
ATOM 793 C C . THR A 1 110 ?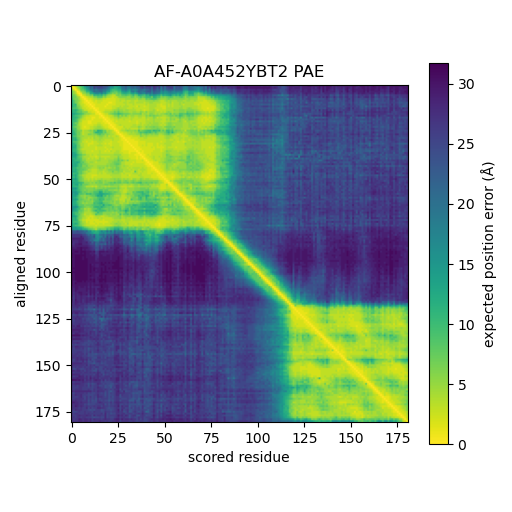 8.947 15.342 10.659 1.00 32.12 110 THR A C 1
ATOM 795 O O . THR A 1 110 ? 8.326 14.575 9.935 1.00 32.12 110 THR A O 1
ATOM 798 N N . LEU A 1 111 ? 9.236 15.148 11.947 1.00 37.69 111 LEU A N 1
ATOM 799 C CA . LEU A 1 111 ? 8.393 14.536 12.967 1.00 37.69 111 LEU A CA 1
ATOM 800 C C . LEU A 1 111 ? 8.098 13.042 12.790 1.00 37.69 111 LEU A C 1
ATOM 802 O O . LEU A 1 111 ? 7.135 12.620 12.160 1.00 37.69 111 LEU A O 1
ATOM 806 N N . LYS A 1 112 ? 8.936 12.251 13.466 1.00 39.81 112 LYS A N 1
ATOM 807 C CA . LYS A 1 112 ? 8.622 10.895 13.913 1.00 39.81 112 LYS A CA 1
ATOM 808 C C . LYS A 1 112 ? 7.435 10.944 14.892 1.00 39.81 112 LYS A C 1
ATOM 810 O O . LYS A 1 112 ? 7.553 11.626 15.908 1.00 39.81 112 LYS A O 1
ATOM 815 N N . PRO A 1 113 ? 6.386 10.134 14.700 1.00 35.25 113 PRO A N 1
ATOM 816 C CA . PRO A 1 113 ? 5.774 9.403 15.785 1.00 35.25 113 PRO A CA 1
ATOM 817 C C . PRO A 1 113 ? 6.380 7.999 15.769 1.00 35.25 113 PRO A C 1
ATOM 819 O O . PRO A 1 113 ? 6.167 7.177 14.878 1.00 35.25 113 PRO A O 1
ATOM 822 N N . GLU A 1 114 ? 7.233 7.781 16.752 1.00 43.00 114 GLU A N 1
ATOM 823 C CA . GLU A 1 114 ? 7.828 6.511 17.119 1.00 43.00 114 GLU A CA 1
ATOM 824 C C . GLU A 1 114 ? 6.743 5.584 17.678 1.00 43.00 114 GLU A C 1
ATOM 8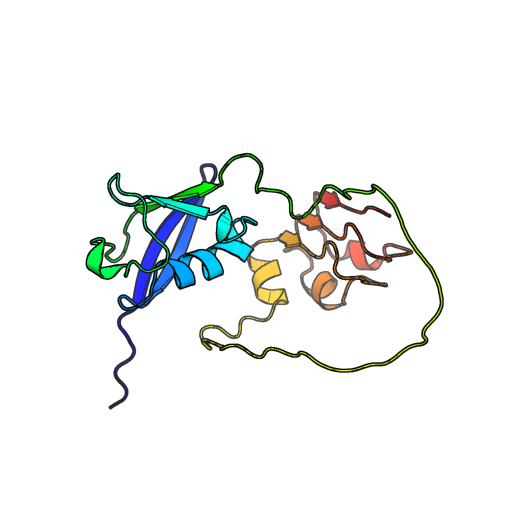26 O O . GLU A 1 114 ? 6.512 5.584 18.876 1.00 43.00 114 GLU A O 1
ATOM 831 N N . ILE A 1 115 ? 6.052 4.804 16.837 1.00 43.53 115 ILE A N 1
ATOM 832 C CA . ILE A 1 115 ? 5.319 3.611 17.291 1.00 43.53 115 ILE A CA 1
ATOM 833 C C . ILE A 1 115 ? 5.517 2.497 16.251 1.00 43.53 115 ILE A C 1
ATOM 835 O O . ILE A 1 115 ? 5.022 2.557 15.129 1.00 43.53 115 ILE A O 1
ATOM 839 N N . ILE A 1 116 ? 6.270 1.478 16.678 1.00 45.34 116 ILE A N 1
ATOM 840 C CA . ILE A 1 116 ? 6.664 0.236 15.992 1.00 45.34 116 ILE A CA 1
ATOM 841 C C . ILE A 1 116 ? 7.900 0.372 15.086 1.00 45.34 116 ILE A C 1
ATOM 843 O O . ILE A 1 116 ? 7.839 0.488 13.861 1.00 45.34 116 ILE A O 1
ATOM 847 N N . SER A 1 117 ? 9.059 0.211 15.725 1.00 43.38 117 SER A N 1
ATOM 848 C CA . SER A 1 117 ? 10.361 -0.108 15.135 1.00 43.38 117 SER A CA 1
ATOM 849 C C . SER A 1 117 ? 10.389 -1.497 14.468 1.00 43.38 117 SER A C 1
ATOM 851 O O . SER A 1 117 ? 11.285 -2.295 14.732 1.00 43.38 117 SER A O 1
ATOM 853 N N . LYS A 1 118 ? 9.409 -1.845 13.627 1.00 50.44 118 LYS A N 1
ATOM 854 C CA . LYS A 1 118 ? 9.516 -3.065 12.819 1.00 50.44 118 LYS A CA 1
ATOM 855 C C . LYS A 1 118 ? 10.399 -2.767 11.622 1.00 50.44 118 LYS A C 1
ATOM 857 O O . LYS A 1 118 ? 10.061 -1.940 10.755 1.00 50.44 118 LYS A O 1
ATOM 862 N N . SER A 1 119 ? 11.557 -3.419 11.610 1.00 69.38 119 SER A N 1
ATOM 863 C CA . SER A 1 119 ? 12.550 -3.319 10.546 1.00 69.38 119 SER A CA 1
ATOM 864 C C . SER A 1 119 ? 11.864 -3.487 9.194 1.00 69.38 119 SER A C 1
ATOM 866 O O . SER A 1 119 ? 10.892 -4.233 9.053 1.00 69.38 119 SER A O 1
ATOM 868 N N . ARG A 1 120 ? 12.326 -2.751 8.181 1.00 75.19 120 ARG A N 1
ATOM 869 C CA . ARG A 1 120 ? 11.756 -2.794 6.823 1.00 75.19 120 ARG A CA 1
ATOM 870 C C . ARG A 1 120 ? 11.600 -4.240 6.318 1.00 75.19 120 ARG A C 1
A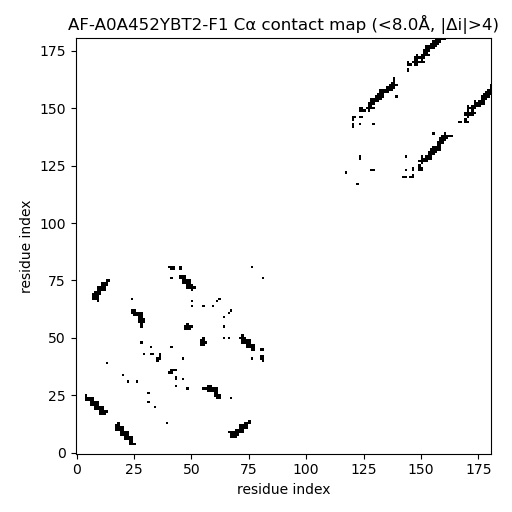TOM 872 O O . ARG A 1 120 ? 10.570 -4.571 5.736 1.00 75.19 120 ARG A O 1
ATOM 879 N N . ALA A 1 121 ? 12.556 -5.100 6.670 1.00 79.12 121 ALA A N 1
ATOM 880 C CA . ALA A 1 121 ? 12.529 -6.538 6.434 1.00 79.12 121 ALA A CA 1
ATOM 881 C C . ALA A 1 121 ? 11.331 -7.264 7.077 1.00 79.12 121 ALA A C 1
ATOM 883 O O . ALA A 1 121 ? 10.675 -8.061 6.416 1.00 79.12 121 ALA A O 1
ATOM 884 N N . GLU A 1 122 ? 10.970 -6.979 8.331 1.00 77.62 122 GLU A N 1
ATOM 885 C CA . GLU A 1 122 ? 9.807 -7.619 8.966 1.00 77.62 122 GLU A CA 1
ATOM 886 C C . GLU A 1 122 ? 8.507 -7.270 8.243 1.00 77.62 122 GLU A C 1
ATOM 888 O O . GLU A 1 122 ? 7.658 -8.136 8.032 1.00 77.62 122 GLU A O 1
ATOM 893 N N . ARG A 1 123 ? 8.371 -6.017 7.793 1.00 76.62 123 ARG A N 1
ATOM 894 C CA . ARG A 1 123 ? 7.218 -5.584 6.993 1.00 76.62 123 ARG A CA 1
ATOM 895 C C . ARG A 1 123 ? 7.134 -6.353 5.680 1.00 76.62 123 ARG A C 1
ATOM 897 O O . ARG A 1 123 ? 6.056 -6.823 5.329 1.00 76.62 123 ARG A O 1
ATOM 904 N N . TRP A 1 124 ? 8.261 -6.548 5.003 1.00 86.56 124 TRP A N 1
ATOM 905 C CA . TRP A 1 124 ? 8.329 -7.361 3.790 1.00 86.56 124 TRP A CA 1
ATOM 906 C C . TRP A 1 124 ? 8.000 -8.830 4.033 1.00 86.56 124 TRP A C 1
ATOM 908 O O . TRP A 1 124 ? 7.335 -9.441 3.202 1.00 86.56 124 TRP A O 1
ATOM 918 N N . LYS A 1 125 ? 8.399 -9.393 5.178 1.00 82.12 125 LYS A N 1
ATOM 919 C CA . LYS A 1 125 ? 8.069 -10.781 5.532 1.00 82.12 125 LYS A CA 1
ATOM 920 C C . LYS A 1 125 ? 6.578 -10.975 5.812 1.00 82.12 125 LYS A C 1
ATOM 922 O O . LYS A 1 125 ? 6.036 -12.026 5.486 1.00 82.12 125 LYS A O 1
ATOM 927 N N . ILE A 1 126 ? 5.910 -9.965 6.371 1.00 80.50 126 ILE A N 1
ATOM 928 C CA . ILE A 1 126 ? 4.464 -9.996 6.637 1.00 80.50 126 ILE A CA 1
ATOM 929 C C . ILE A 1 126 ? 3.663 -9.828 5.340 1.00 80.50 126 ILE A C 1
ATOM 931 O O . ILE A 1 126 ? 2.725 -10.583 5.088 1.00 80.50 126 ILE A O 1
ATOM 935 N N . THR A 1 127 ? 4.007 -8.838 4.511 1.00 80.25 127 THR A N 1
ATOM 936 C CA . THR A 1 127 ? 3.243 -8.533 3.289 1.00 80.25 127 THR A CA 1
ATOM 937 C C . THR A 1 127 ? 3.607 -9.447 2.124 1.00 80.25 127 THR A C 1
ATOM 939 O O . THR A 1 127 ? 2.787 -9.679 1.236 1.00 80.25 127 THR A O 1
ATOM 942 N N . GLY A 1 128 ? 4.836 -9.962 2.105 1.00 82.06 128 GLY A N 1
ATOM 943 C CA . GLY A 1 128 ? 5.426 -10.666 0.972 1.00 82.06 128 GLY A CA 1
ATOM 944 C C . GLY A 1 128 ? 5.618 -9.784 -0.262 1.00 82.06 128 GLY A C 1
ATOM 945 O O . GLY A 1 128 ? 5.809 -10.311 -1.357 1.00 82.06 128 GLY A O 1
ATOM 946 N N . VAL A 1 129 ? 5.531 -8.460 -0.113 1.00 83.19 129 VAL A N 1
ATOM 947 C CA . VAL A 1 129 ? 5.636 -7.498 -1.213 1.00 83.19 129 VAL A CA 1
ATOM 948 C C . VAL A 1 129 ? 6.740 -6.503 -0.908 1.00 83.19 129 VAL A C 1
ATOM 950 O O . VAL A 1 129 ? 6.733 -5.838 0.131 1.00 83.19 129 VAL A O 1
ATOM 953 N N . ILE A 1 130 ? 7.664 -6.379 -1.852 1.00 85.19 130 ILE A N 1
ATOM 954 C CA . ILE A 1 130 ? 8.783 -5.451 -1.799 1.00 85.19 130 ILE A CA 1
ATOM 955 C C . ILE A 1 130 ? 8.629 -4.475 -2.954 1.00 85.19 130 ILE A C 1
ATOM 957 O O . ILE A 1 130 ? 8.824 -4.848 -4.103 1.00 85.19 130 ILE A O 1
ATOM 961 N N . ALA A 1 131 ? 8.292 -3.228 -2.632 1.00 84.44 131 ALA A N 1
ATOM 962 C CA . ALA A 1 131 ? 8.317 -2.117 -3.573 1.00 84.44 131 ALA A CA 1
ATOM 963 C C . ALA A 1 131 ? 9.579 -1.281 -3.321 1.00 84.44 131 ALA A C 1
ATOM 965 O O . ALA A 1 131 ? 9.704 -0.590 -2.305 1.00 84.44 131 ALA A O 1
ATOM 966 N N . LEU A 1 132 ? 10.540 -1.408 -4.228 1.00 80.44 132 LEU A N 1
ATOM 967 C CA . LEU A 1 132 ? 11.821 -0.703 -4.261 1.00 80.44 132 LEU A CA 1
ATOM 968 C C . LEU A 1 132 ? 11.967 0.133 -5.538 1.00 80.44 132 LEU A C 1
ATOM 970 O O . LEU A 1 132 ? 13.078 0.522 -5.889 1.00 80.44 132 LEU A O 1
ATOM 974 N N . SER A 1 133 ? 10.867 0.421 -6.234 1.00 80.06 133 SER A N 1
ATOM 975 C CA . SER A 1 133 ? 10.900 1.206 -7.465 1.00 80.06 133 SER A CA 1
ATOM 976 C C . SER A 1 133 ? 11.468 2.619 -7.243 1.00 80.06 133 SER A C 1
ATOM 978 O O . SER A 1 133 ? 11.247 3.219 -6.187 1.00 80.06 133 SER A O 1
ATOM 980 N N . GLY A 1 134 ? 12.240 3.143 -8.200 1.00 74.44 134 GLY A N 1
ATOM 981 C CA . GLY A 1 134 ? 12.732 4.532 -8.179 1.00 74.44 134 GLY A CA 1
ATOM 982 C C . GLY A 1 134 ? 13.753 4.846 -7.079 1.00 74.44 134 GLY A C 1
ATOM 983 O O . GLY A 1 134 ? 13.996 6.008 -6.759 1.00 74.44 134 GLY A O 1
ATOM 984 N N . SER A 1 135 ? 14.350 3.823 -6.465 1.00 75.50 135 SER A N 1
ATOM 985 C CA . SER A 1 135 ? 15.257 3.968 -5.320 1.00 75.50 135 SER A CA 1
ATOM 986 C C . SER A 1 135 ? 16.724 4.204 -5.720 1.00 75.50 135 SER A C 1
ATOM 988 O O . SER A 1 135 ? 17.597 4.184 -4.855 1.00 75.50 135 SER A O 1
ATOM 990 N N . ASN A 1 136 ? 17.014 4.444 -7.009 1.00 72.69 136 ASN A N 1
ATOM 991 C CA . ASN A 1 136 ? 18.369 4.618 -7.563 1.00 72.69 136 ASN A CA 1
ATOM 992 C C . ASN A 1 136 ? 19.344 3.499 -7.146 1.00 72.69 136 ASN A C 1
ATOM 994 O O . ASN A 1 136 ? 20.546 3.713 -6.971 1.00 72.69 136 ASN A O 1
ATOM 998 N N . LEU A 1 137 ? 18.819 2.290 -6.951 1.00 73.12 137 LEU A N 1
ATOM 999 C CA . LEU A 1 137 ? 19.593 1.159 -6.463 1.00 73.12 137 LEU A CA 1
ATOM 1000 C C . LEU A 1 137 ? 20.493 0.634 -7.578 1.00 73.12 137 LEU A C 1
ATOM 1002 O O . LEU A 1 137 ? 20.021 0.330 -8.669 1.00 73.12 137 LEU A O 1
ATOM 1006 N N . LYS A 1 138 ? 21.788 0.489 -7.287 1.00 76.81 138 LYS A N 1
ATOM 1007 C CA . LYS A 1 138 ? 22.733 -0.228 -8.164 1.00 76.81 138 LYS A CA 1
ATOM 1008 C C . LYS A 1 138 ? 22.640 -1.744 -7.995 1.00 76.81 138 LYS A C 1
ATOM 1010 O O . LYS A 1 138 ? 22.941 -2.505 -8.905 1.00 76.81 138 LYS A O 1
ATOM 1015 N N . ALA A 1 139 ? 22.216 -2.173 -6.813 1.00 78.38 139 ALA A N 1
ATOM 1016 C CA . ALA A 1 139 ? 21.985 -3.560 -6.462 1.00 78.38 139 ALA A CA 1
ATOM 1017 C C . ALA A 1 139 ? 20.836 -3.634 -5.454 1.00 78.38 139 ALA A C 1
ATOM 1019 O O . ALA A 1 139 ? 20.589 -2.690 -4.701 1.00 78.38 139 ALA A O 1
ATOM 1020 N N . VAL A 1 140 ? 20.138 -4.765 -5.437 1.00 78.31 140 VAL A N 1
ATOM 1021 C CA . VAL A 1 140 ? 19.079 -5.024 -4.459 1.00 78.31 140 VAL A CA 1
ATOM 1022 C C . VAL A 1 140 ? 19.717 -5.244 -3.071 1.00 78.31 140 VAL A C 1
ATOM 1024 O O . VAL A 1 140 ? 20.654 -6.045 -2.973 1.00 78.31 140 VAL A O 1
ATOM 1027 N N . PRO A 1 141 ? 19.247 -4.553 -2.012 1.00 78.94 141 PRO A N 1
ATOM 1028 C CA . PRO A 1 141 ? 19.832 -4.633 -0.670 1.00 78.94 141 PRO A CA 1
ATOM 1029 C C . PRO A 1 141 ? 19.736 -6.040 -0.064 1.00 78.94 141 PRO A C 1
ATOM 1031 O O . PRO A 1 141 ? 18.777 -6.763 -0.337 1.00 78.94 141 PRO A O 1
ATOM 1034 N N . GLU A 1 142 ? 20.709 -6.430 0.775 1.00 75.94 142 GLU A N 1
ATOM 1035 C CA . GLU A 1 142 ? 20.778 -7.802 1.316 1.00 75.94 142 GLU A CA 1
ATOM 1036 C C . GLU A 1 142 ? 19.565 -8.205 2.154 1.00 75.94 142 GLU A C 1
ATOM 1038 O O . GLU A 1 142 ? 19.121 -9.348 2.085 1.00 75.94 142 GLU A O 1
ATOM 1043 N N . GLU A 1 143 ? 18.944 -7.235 2.816 1.00 78.25 143 GLU A N 1
ATOM 1044 C CA . GLU A 1 143 ? 17.722 -7.408 3.602 1.00 78.25 143 GLU A CA 1
ATOM 1045 C C . GLU A 1 143 ? 16.563 -8.018 2.789 1.00 78.25 143 GLU A C 1
ATOM 1047 O O . GLU A 1 143 ? 15.677 -8.668 3.345 1.00 78.25 143 GLU A O 1
ATOM 1052 N N . VAL A 1 144 ? 16.547 -7.812 1.465 1.00 81.06 144 VAL A N 1
ATOM 1053 C CA . VAL A 1 144 ? 15.551 -8.409 0.560 1.00 81.06 144 VAL A CA 1
ATOM 1054 C C . VAL A 1 144 ? 15.763 -9.913 0.454 1.00 81.06 144 VAL A C 1
ATOM 1056 O O . VAL A 1 144 ? 14.797 -10.674 0.475 1.00 81.06 144 VAL A O 1
ATOM 1059 N N . TRP A 1 145 ? 17.020 -10.344 0.365 1.00 83.94 145 TRP A N 1
ATOM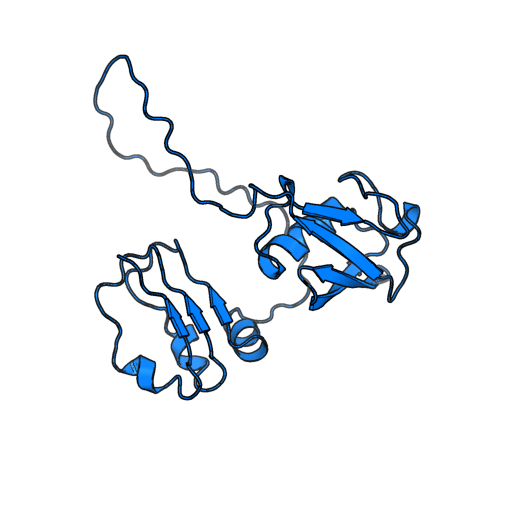 1060 C CA . TRP A 1 145 ? 17.386 -11.753 0.261 1.00 83.94 145 TRP A CA 1
ATOM 1061 C C . TRP A 1 145 ? 17.144 -12.484 1.586 1.00 83.94 145 TRP A C 1
ATOM 1063 O O . TRP A 1 145 ? 16.652 -13.612 1.572 1.00 83.94 145 TRP A O 1
ATOM 1073 N N . ASP A 1 146 ? 17.363 -11.806 2.716 1.00 81.31 146 ASP A N 1
ATOM 1074 C CA . ASP A 1 146 ? 17.094 -12.327 4.066 1.00 81.31 146 ASP A CA 1
ATOM 1075 C C . ASP A 1 146 ? 15.608 -12.616 4.329 1.00 81.31 146 ASP A C 1
ATOM 1077 O O . ASP A 1 146 ? 15.248 -13.395 5.219 1.00 81.31 146 ASP A O 1
ATOM 1081 N N . CYS A 1 147 ? 14.707 -12.019 3.544 1.00 77.31 147 CYS A N 1
ATOM 1082 C CA . CYS A 1 147 ? 13.280 -12.306 3.641 1.00 77.31 147 CYS A CA 1
ATOM 1083 C C . CYS A 1 147 ? 12.901 -13.690 3.078 1.00 77.31 147 CYS A C 1
ATOM 1085 O O . CYS A 1 147 ? 11.820 -14.194 3.394 1.00 77.31 147 CYS A O 1
ATOM 1087 N N . GLY A 1 148 ? 13.778 -14.320 2.285 1.00 79.50 148 GLY A N 1
ATOM 1088 C CA . GLY A 1 148 ? 13.656 -15.709 1.840 1.00 79.50 148 GLY A CA 1
ATOM 1089 C C . GLY A 1 148 ? 12.294 -16.057 1.227 1.00 79.50 148 GLY A C 1
ATOM 1090 O O . GLY A 1 148 ? 11.786 -15.376 0.338 1.00 79.50 148 GLY A O 1
ATOM 1091 N N . SER A 1 149 ? 11.663 -17.123 1.727 1.00 81.50 149 SER A N 1
ATOM 1092 C CA . SER A 1 149 ? 10.378 -17.643 1.232 1.00 81.50 149 SER A CA 1
ATOM 1093 C C . SER A 1 149 ? 9.148 -16.812 1.617 1.00 81.50 149 SER A C 1
ATOM 1095 O O . SER A 1 149 ? 8.029 -17.187 1.266 1.00 81.50 149 SER A O 1
ATOM 1097 N N . SER A 1 150 ? 9.301 -15.692 2.322 1.00 84.25 150 SER A N 1
ATOM 1098 C CA . SER A 1 150 ? 8.165 -14.815 2.623 1.00 84.25 150 SER A CA 1
ATOM 1099 C C . SER A 1 150 ? 7.789 -13.916 1.441 1.00 84.25 150 SER A C 1
ATOM 1101 O O . SER A 1 150 ? 6.639 -13.489 1.338 1.00 84.25 150 SER A O 1
ATOM 1103 N N . ILE A 1 151 ? 8.733 -13.640 0.535 1.00 86.94 151 ILE A N 1
ATOM 1104 C CA . ILE A 1 151 ? 8.533 -12.701 -0.574 1.00 86.94 151 ILE A CA 1
ATOM 1105 C C . ILE A 1 151 ? 7.858 -13.389 -1.753 1.00 86.94 151 ILE A C 1
ATOM 1107 O O . ILE A 1 151 ? 8.285 -14.448 -2.204 1.00 86.94 151 ILE A O 1
ATOM 1111 N N . ARG A 1 152 ? 6.811 -12.743 -2.266 1.00 86.50 152 ARG A N 1
ATOM 1112 C CA . ARG A 1 152 ? 6.028 -13.157 -3.434 1.00 86.50 152 ARG A CA 1
ATOM 1113 C C . ARG A 1 152 ? 6.127 -12.163 -4.584 1.00 86.50 152 ARG A C 1
ATOM 1115 O O . ARG A 1 152 ? 6.083 -12.578 -5.738 1.00 86.50 152 ARG A O 1
ATOM 1122 N N . VAL A 1 153 ? 6.260 -10.875 -4.275 1.00 84.44 153 VAL A N 1
ATOM 1123 C CA . VAL A 1 153 ? 6.365 -9.804 -5.271 1.00 84.44 153 VAL A CA 1
ATOM 1124 C C . VAL A 1 153 ? 7.588 -8.950 -4.970 1.00 84.44 153 VAL A C 1
ATOM 1126 O O . VAL A 1 153 ? 7.705 -8.414 -3.866 1.00 84.44 153 VAL A O 1
ATOM 1129 N N . LEU A 1 154 ? 8.469 -8.807 -5.956 1.00 86.62 154 LEU A N 1
ATOM 1130 C CA . LEU A 1 154 ? 9.628 -7.923 -5.905 1.00 86.62 154 LEU A CA 1
ATOM 1131 C C . LEU A 1 154 ? 9.550 -6.922 -7.058 1.00 86.62 154 LEU A C 1
ATOM 1133 O O . LEU A 1 154 ? 9.761 -7.279 -8.211 1.00 86.62 154 LEU A O 1
ATOM 1137 N N . ASP A 1 155 ? 9.244 -5.672 -6.739 1.00 85.00 155 ASP A N 1
ATOM 1138 C CA . ASP A 1 155 ? 9.282 -4.550 -7.669 1.00 85.00 155 ASP A CA 1
ATOM 1139 C C . ASP A 1 155 ? 10.556 -3.744 -7.422 1.00 85.00 155 ASP A C 1
ATOM 1141 O O . ASP A 1 155 ? 10.744 -3.144 -6.362 1.00 85.00 155 ASP A O 1
ATOM 1145 N N . VAL A 1 156 ? 11.441 -3.760 -8.409 1.00 81.75 156 VAL A N 1
ATOM 1146 C CA . VAL A 1 156 ? 12.698 -3.013 -8.427 1.00 81.75 156 VAL A CA 1
ATOM 1147 C C . VAL A 1 156 ? 12.805 -2.154 -9.688 1.00 81.75 156 VAL A C 1
ATOM 1149 O O . VAL A 1 156 ? 13.909 -1.846 -10.136 1.00 81.75 156 VAL A O 1
ATOM 1152 N N . CYS A 1 157 ? 11.674 -1.749 -10.267 1.00 78.12 157 CYS A N 1
ATOM 1153 C CA . CYS A 1 157 ? 11.637 -0.907 -11.459 1.00 78.12 157 CYS A CA 1
ATOM 1154 C C . CYS A 1 157 ? 12.321 0.447 -11.268 1.00 78.12 157 CYS A C 1
ATOM 1156 O O . CYS A 1 157 ? 12.458 0.948 -10.155 1.00 78.12 157 CYS A O 1
ATOM 1158 N N . ASN A 1 158 ? 12.734 1.067 -12.374 1.00 75.50 158 ASN A N 1
ATOM 1159 C CA . ASN A 1 158 ? 13.290 2.420 -12.355 1.00 75.50 158 ASN A CA 1
ATOM 1160 C C . ASN A 1 158 ? 14.492 2.549 -11.389 1.00 75.50 158 ASN A C 1
ATOM 1162 O O . ASN A 1 158 ? 14.641 3.515 -10.641 1.00 75.50 158 ASN A O 1
ATOM 1166 N N . ASN A 1 159 ? 15.320 1.504 -11.356 1.00 81.31 159 ASN A N 1
ATOM 1167 C CA . ASN A 1 159 ? 16.585 1.460 -10.636 1.00 81.31 159 ASN A CA 1
ATOM 1168 C C . ASN A 1 159 ? 17.715 1.152 -11.618 1.00 81.31 159 ASN A C 1
ATOM 1170 O O . ASN A 1 159 ? 17.496 0.588 -12.684 1.00 81.31 159 ASN A O 1
ATOM 1174 N N . SER A 1 160 ? 18.949 1.441 -11.222 1.00 78.12 160 SER A N 1
ATOM 1175 C CA . SER A 1 160 ? 20.145 1.145 -12.016 1.00 78.12 160 SER A CA 1
ATOM 1176 C C . SER A 1 160 ? 20.702 -0.252 -11.717 1.00 78.12 160 SER A C 1
ATOM 1178 O O . SER A 1 160 ? 21.908 -0.413 -11.537 1.00 78.12 160 SER A O 1
ATOM 1180 N N . ILE A 1 161 ? 19.828 -1.258 -11.615 1.00 76.81 161 ILE A N 1
ATOM 1181 C CA . ILE A 1 161 ? 20.234 -2.636 -11.315 1.00 76.81 161 ILE A CA 1
ATOM 1182 C C . ILE A 1 161 ? 20.755 -3.271 -12.603 1.00 76.81 161 ILE A C 1
ATOM 1184 O O . ILE A 1 161 ? 19.983 -3.590 -13.504 1.00 76.81 161 ILE A O 1
ATOM 1188 N N . GLU A 1 162 ? 22.071 -3.455 -12.691 1.00 70.75 162 GLU A N 1
ATOM 1189 C CA . GLU A 1 162 ? 22.710 -4.041 -13.877 1.00 70.75 162 GLU A CA 1
ATOM 1190 C C . GLU A 1 162 ? 22.431 -5.539 -14.030 1.00 70.75 162 GLU A C 1
ATOM 1192 O O . GLU A 1 162 ? 22.328 -6.034 -15.151 1.00 70.75 162 GLU A O 1
ATOM 1197 N N . ALA A 1 163 ? 22.293 -6.268 -12.919 1.00 71.19 163 ALA A N 1
ATOM 1198 C CA . ALA A 1 163 ? 22.049 -7.704 -12.935 1.00 71.19 163 ALA A CA 1
ATOM 1199 C C . ALA A 1 163 ? 21.309 -8.179 -11.681 1.00 71.19 163 ALA A C 1
ATOM 1201 O O . ALA A 1 163 ? 21.514 -7.671 -10.576 1.00 71.19 163 ALA A O 1
ATOM 1202 N N . ILE A 1 164 ? 20.479 -9.209 -11.852 1.00 76.00 164 ILE A N 1
ATOM 1203 C CA . ILE A 1 164 ? 19.849 -9.926 -10.743 1.00 76.00 164 ILE A CA 1
ATOM 1204 C C . ILE A 1 164 ? 20.812 -11.043 -10.290 1.00 76.00 164 ILE A C 1
ATOM 1206 O O . ILE A 1 164 ? 21.133 -11.918 -11.095 1.00 76.00 164 ILE A O 1
ATOM 1210 N N . PRO A 1 165 ? 21.297 -11.045 -9.034 1.00 79.44 165 PRO A N 1
ATOM 1211 C CA . PRO A 1 165 ? 22.250 -12.047 -8.551 1.00 79.44 165 PRO A CA 1
ATOM 1212 C C . PRO A 1 165 ? 21.589 -13.416 -8.314 1.00 79.44 165 PRO A C 1
ATOM 1214 O O . PRO A 1 165 ? 20.394 -13.490 -8.032 1.00 79.44 165 PRO A O 1
ATOM 1217 N N . GLN A 1 166 ? 22.380 -14.503 -8.289 1.00 77.94 166 GLN A N 1
ATOM 1218 C CA . GLN A 1 166 ? 21.902 -15.861 -7.942 1.00 77.94 166 GLN A CA 1
ATOM 1219 C C . GLN A 1 166 ? 21.201 -15.941 -6.573 1.00 77.94 166 GLN A C 1
ATOM 1221 O O . GLN A 1 166 ? 20.403 -16.847 -6.345 1.00 77.94 166 GLN A O 1
ATOM 1226 N N . LYS A 1 167 ? 21.441 -14.963 -5.686 1.00 79.06 167 LYS A N 1
ATOM 1227 C CA . LYS A 1 167 ? 20.746 -14.804 -4.398 1.00 79.06 167 LYS A CA 1
ATOM 1228 C C . LYS A 1 167 ? 19.221 -14.734 -4.538 1.00 79.06 167 LYS A C 1
ATOM 1230 O O . LYS A 1 167 ? 18.527 -15.084 -3.590 1.00 79.06 167 LYS A O 1
ATOM 1235 N N . ILE A 1 168 ? 18.681 -14.380 -5.710 1.00 81.00 168 ILE A N 1
ATOM 1236 C CA . ILE A 1 168 ? 17.234 -14.436 -5.949 1.00 81.00 168 ILE A CA 1
ATOM 1237 C C . ILE A 1 168 ? 16.643 -15.841 -5.766 1.00 81.00 168 ILE A C 1
ATOM 1239 O O . ILE A 1 168 ? 15.480 -15.966 -5.393 1.00 81.00 168 ILE A O 1
ATOM 1243 N N . ALA A 1 169 ? 17.448 -16.897 -5.923 1.00 78.44 169 ALA A N 1
ATOM 1244 C CA . ALA A 1 169 ? 17.036 -18.273 -5.648 1.00 78.44 169 ALA A CA 1
ATOM 1245 C C . ALA A 1 169 ? 16.640 -18.511 -4.175 1.00 78.44 169 ALA A C 1
ATOM 1247 O O . ALA A 1 169 ? 15.933 -19.473 -3.874 1.00 78.44 169 ALA A O 1
ATOM 1248 N N . ALA A 1 170 ? 17.054 -17.635 -3.248 1.00 82.62 170 ALA A N 1
ATOM 1249 C CA . ALA A 1 170 ? 16.601 -17.670 -1.858 1.00 82.62 170 ALA A CA 1
ATOM 1250 C C . ALA A 1 170 ? 15.099 -17.342 -1.719 1.00 82.62 170 ALA A C 1
ATOM 1252 O O . ALA A 1 170 ? 14.452 -17.789 -0.767 1.00 82.62 170 ALA A O 1
ATOM 1253 N N . LEU A 1 171 ? 14.520 -16.611 -2.682 1.00 82.69 171 LEU A N 1
ATOM 1254 C CA . LEU A 1 171 ? 13.116 -16.201 -2.694 1.00 82.69 171 LEU A CA 1
ATOM 1255 C C . LEU A 1 171 ? 12.220 -17.306 -3.273 1.00 82.69 171 LEU A C 1
ATOM 1257 O O . LEU A 1 171 ? 11.642 -17.177 -4.348 1.00 82.69 171 LEU A O 1
ATOM 1261 N N . LYS A 1 172 ? 12.092 -18.420 -2.547 1.00 79.69 172 LYS A N 1
ATOM 1262 C CA . LYS A 1 172 ? 11.389 -19.631 -3.023 1.00 79.69 172 LYS A CA 1
ATOM 1263 C C . LYS A 1 172 ? 9.895 -19.443 -3.321 1.00 79.69 172 LYS A C 1
ATOM 1265 O O . LYS A 1 172 ? 9.318 -20.265 -4.022 1.00 79.69 172 LYS A O 1
ATOM 1270 N N . SER A 1 173 ? 9.278 -18.393 -2.782 1.00 84.75 173 SER A N 1
ATOM 1271 C CA . SER A 1 173 ? 7.853 -18.084 -2.981 1.00 84.75 173 SER A CA 1
ATOM 1272 C C . SER A 1 173 ? 7.622 -16.943 -3.973 1.00 84.75 173 SER A C 1
ATOM 1274 O O . SER A 1 173 ? 6.485 -16.488 -4.120 1.00 84.75 173 SER A O 1
ATOM 1276 N N . LEU A 1 174 ? 8.680 -16.452 -4.628 1.00 82.69 174 LEU A N 1
ATOM 1277 C CA . LEU A 1 174 ? 8.590 -15.344 -5.567 1.00 82.69 174 LEU A CA 1
ATOM 1278 C C . LEU A 1 174 ? 7.759 -15.758 -6.785 1.00 82.69 174 LEU A C 1
ATOM 1280 O O . LEU A 1 174 ? 8.089 -16.719 -7.471 1.00 82.69 174 LEU A O 1
ATOM 1284 N N . ASN A 1 175 ? 6.690 -15.014 -7.051 1.00 83.38 175 ASN A N 1
ATOM 1285 C CA . ASN A 1 175 ? 5.798 -15.241 -8.186 1.00 83.38 175 ASN A CA 1
ATOM 1286 C C . ASN A 1 175 ? 5.946 -14.138 -9.239 1.00 83.38 175 ASN A C 1
ATOM 1288 O O . ASN A 1 175 ? 5.885 -14.393 -10.436 1.00 83.38 175 ASN A O 1
ATOM 1292 N N . VAL A 1 176 ? 6.164 -12.897 -8.794 1.00 83.62 176 VAL A N 1
ATOM 1293 C CA . VAL A 1 176 ? 6.272 -11.739 -9.684 1.00 83.62 176 VAL A CA 1
ATOM 1294 C C . VAL A 1 176 ? 7.548 -10.975 -9.377 1.00 83.62 176 VAL A C 1
ATOM 1296 O O . VAL A 1 176 ? 7.770 -10.551 -8.240 1.00 83.62 176 VAL A O 1
ATOM 1299 N N . ILE A 1 177 ? 8.355 -10.759 -10.413 1.00 83.44 177 ILE A N 1
ATOM 1300 C CA . ILE A 1 177 ? 9.443 -9.791 -10.389 1.00 83.44 177 ILE A CA 1
ATOM 1301 C C . ILE A 1 177 ? 9.192 -8.719 -11.439 1.00 83.44 177 ILE A C 1
ATOM 1303 O O . ILE A 1 177 ? 8.944 -9.029 -12.604 1.00 83.44 177 ILE A O 1
ATOM 1307 N N . VAL A 1 178 ? 9.240 -7.462 -11.013 1.00 79.69 178 VAL A N 1
ATOM 1308 C CA . VAL A 1 178 ? 9.127 -6.311 -11.903 1.00 79.69 178 VAL A CA 1
ATOM 1309 C C . VAL A 1 178 ? 10.490 -5.639 -11.943 1.00 79.69 178 VAL A C 1
ATOM 1311 O O . VAL A 1 178 ? 10.990 -5.138 -10.935 1.00 79.69 178 VAL A O 1
ATOM 1314 N N . VAL A 1 179 ? 11.121 -5.698 -13.111 1.00 78.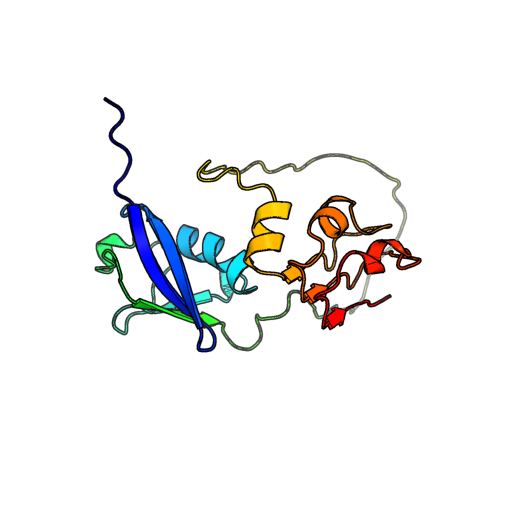81 179 VAL A N 1
ATOM 1315 C CA . VAL A 1 179 ? 12.397 -5.049 -13.395 1.00 78.81 179 VAL A CA 1
ATOM 1316 C C . VAL A 1 179 ? 12.214 -4.216 -14.656 1.00 78.81 179 VAL A C 1
ATOM 1318 O O . VAL A 1 179 ? 11.682 -4.696 -15.653 1.00 78.81 179 VAL A O 1
ATOM 1321 N N . SER A 1 180 ? 12.616 -2.951 -14.598 1.00 68.31 180 SER A N 1
ATOM 1322 C CA . SER A 1 180 ? 12.642 -2.057 -15.755 1.00 68.31 180 SER A CA 1
ATOM 1323 C C . SER A 1 180 ? 13.947 -1.287 -15.733 1.00 68.31 180 SER A C 1
ATOM 1325 O O . SER A 1 180 ? 14.395 -0.890 -14.654 1.00 68.31 180 SER A O 1
ATOM 1327 N N . LYS A 1 181 ? 14.531 -1.132 -16.920 1.00 56.41 181 LYS A N 1
ATOM 1328 C CA . LYS A 1 181 ? 15.758 -0.376 -17.165 1.00 56.41 181 LYS A CA 1
ATOM 1329 C C . LYS A 1 181 ? 15.498 1.125 -17.145 1.00 56.41 181 LYS A C 1
ATOM 1331 O O . LYS A 1 181 ? 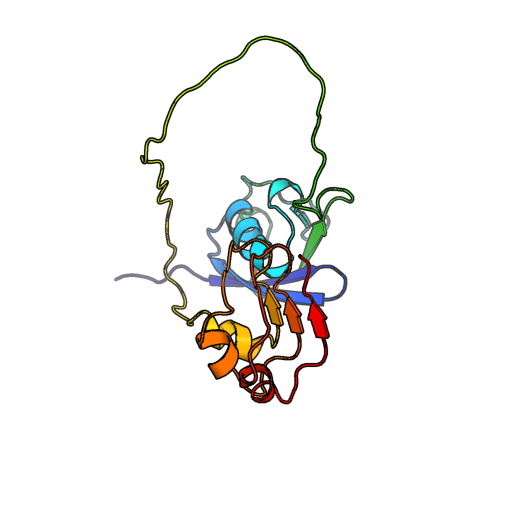14.352 1.504 -17.478 1.00 56.41 181 LYS A O 1
#

pLDDT: mean 70.85, std 17.17, range [24.97, 88.94]

InterPro domains:
  IPR000626 Ubiquitin-like domain [PF00240] (8-79)
  IPR000626 Ubiquitin-like domain [PS50053] (8-79)
  IPR000626 Ubiquitin-like domain [SM00213] (8-78)
  IPR029071 Ubiquitin-like domain superfamily [SSF54236] (3-78)
  IPR032675 Leucine-rich repeat domain superfamily [G3DSA:3.80.10.10] (80-181)
  IPR039120 Ubiquitin domain-containing protein UBFD1 [PTHR16470] (6-78)

Mean predicted aligned error: 18.49 Å

Organism: Aegilops tauschii subsp. strangulata (NCBI:txid200361)

Secondary structure (DSSP, 8-state):
------EEEEEEEETTEEEEEEEETT-BHHHHHHHHHHHH---TTTEEEEETTEEEPTT-BTTTTT--TT-EEEEEEPTT-S-S-----------------------------------HHHHHHHH-EEE-TTS--SS--HHHHHTGGG--EEE--SS------GGGGG-TT--EEE---